Protein AF-A0A5E4GKN1-F1 (afdb_monomer)

Structure (mmCIF, N/CA/C/O backbone):
data_AF-A0A5E4GKN1-F1
#
_entry.id   AF-A0A5E4GKN1-F1
#
loop_
_atom_site.group_PDB
_atom_site.id
_atom_site.type_symbol
_atom_site.label_atom_id
_atom_site.label_alt_id
_atom_site.label_comp_id
_atom_site.label_asym_id
_atom_site.label_entity_id
_atom_site.label_seq_id
_atom_site.pdbx_PDB_ins_code
_atom_site.Cartn_x
_atom_site.Cartn_y
_atom_site.Cartn_z
_atom_site.occupancy
_atom_site.B_iso_or_equiv
_atom_site.auth_seq_id
_atom_site.auth_comp_id
_atom_site.auth_asym_id
_atom_site.auth_atom_id
_atom_site.pdbx_PDB_model_num
ATOM 1 N N . MET A 1 1 ? 13.018 54.312 -6.509 1.00 33.28 1 MET A N 1
ATOM 2 C CA . MET A 1 1 ? 12.396 53.749 -7.727 1.00 33.28 1 MET A CA 1
ATOM 3 C C . MET A 1 1 ? 13.524 53.026 -8.452 1.00 33.28 1 MET A C 1
ATOM 5 O O . MET A 1 1 ? 14.437 53.703 -8.885 1.00 33.28 1 MET A O 1
ATOM 9 N N . ALA A 1 2 ? 13.664 51.705 -8.435 1.00 30.20 2 ALA A N 1
ATOM 10 C CA . ALA A 1 2 ? 12.682 50.631 -8.347 1.00 30.20 2 ALA A CA 1
ATOM 11 C C . ALA A 1 2 ? 13.108 49.523 -7.358 1.00 30.20 2 ALA A C 1
ATOM 13 O O . ALA A 1 2 ? 14.276 49.419 -6.990 1.00 30.20 2 ALA A O 1
ATOM 14 N N . THR A 1 3 ? 12.109 48.769 -6.912 1.00 29.44 3 THR A N 1
ATOM 15 C CA . THR A 1 3 ? 12.141 47.601 -6.026 1.00 29.44 3 THR A CA 1
ATOM 16 C C . THR A 1 3 ? 12.606 46.341 -6.760 1.00 29.44 3 THR A C 1
ATOM 18 O O . THR A 1 3 ? 12.400 46.211 -7.964 1.00 29.44 3 THR A O 1
ATOM 21 N N . ALA A 1 4 ? 13.226 45.422 -6.017 1.00 28.42 4 ALA A N 1
ATOM 22 C CA . ALA A 1 4 ? 13.488 44.050 -6.434 1.00 28.42 4 ALA A CA 1
ATOM 23 C C . ALA A 1 4 ? 12.311 43.175 -5.981 1.00 28.42 4 ALA A C 1
ATOM 25 O O . ALA A 1 4 ? 12.020 43.152 -4.786 1.00 28.42 4 ALA A O 1
ATOM 26 N N . ASP A 1 5 ? 11.660 42.486 -6.918 1.00 29.83 5 ASP A N 1
ATOM 27 C CA . ASP A 1 5 ? 10.685 41.436 -6.621 1.00 29.83 5 ASP A CA 1
ATOM 28 C C . ASP A 1 5 ? 11.332 40.063 -6.817 1.00 29.83 5 ASP A C 1
ATOM 30 O O . ASP A 1 5 ? 11.994 39.777 -7.816 1.00 29.83 5 ASP A O 1
ATOM 34 N N . SER A 1 6 ? 11.166 39.241 -5.790 1.00 33.00 6 SER A N 1
ATOM 35 C CA . SER A 1 6 ? 11.542 37.841 -5.696 1.00 33.00 6 SER A CA 1
ATOM 36 C C . SER A 1 6 ? 10.332 36.976 -6.045 1.00 33.00 6 SER A C 1
ATOM 38 O O . SER A 1 6 ? 9.376 36.945 -5.272 1.00 33.00 6 SER A O 1
ATOM 40 N N . ASP A 1 7 ? 10.383 36.250 -7.161 1.00 29.06 7 ASP A N 1
ATOM 41 C CA . ASP A 1 7 ? 9.326 35.310 -7.539 1.00 29.06 7 ASP A CA 1
ATOM 42 C C . ASP A 1 7 ? 9.545 33.940 -6.879 1.00 29.06 7 ASP A C 1
ATOM 44 O O . ASP A 1 7 ? 10.389 33.133 -7.279 1.00 29.06 7 ASP A O 1
ATOM 48 N N . SER A 1 8 ? 8.744 33.675 -5.849 1.00 30.56 8 SER A N 1
ATOM 49 C CA . SER A 1 8 ? 8.488 32.353 -5.287 1.00 30.56 8 SER A CA 1
ATOM 50 C C . SER A 1 8 ? 7.498 31.603 -6.184 1.00 30.56 8 SER A C 1
ATOM 52 O O . SER A 1 8 ? 6.288 31.817 -6.136 1.00 30.56 8 SER A O 1
ATOM 54 N N . ASN A 1 9 ? 7.997 30.687 -7.016 1.00 28.50 9 ASN A N 1
ATOM 55 C CA . ASN A 1 9 ? 7.133 29.850 -7.846 1.00 28.50 9 ASN A CA 1
ATOM 56 C C . ASN A 1 9 ? 6.519 28.714 -7.003 1.00 28.50 9 ASN A C 1
ATOM 58 O O . ASN A 1 9 ? 7.092 27.632 -6.860 1.00 28.50 9 ASN A O 1
ATOM 62 N N . SER A 1 10 ? 5.361 28.994 -6.400 1.00 28.42 10 SER A N 1
ATOM 63 C CA . SER A 1 10 ? 4.505 28.021 -5.714 1.00 28.42 10 SER A CA 1
ATOM 64 C C . SER A 1 10 ? 3.923 27.038 -6.732 1.00 28.42 10 SER A C 1
ATOM 66 O O . SER A 1 10 ? 2.981 27.355 -7.458 1.00 28.42 10 SER A O 1
ATOM 68 N N . SER A 1 11 ? 4.476 25.827 -6.785 1.00 28.53 11 SER A N 1
ATOM 69 C CA . SER A 1 11 ? 3.877 24.717 -7.525 1.00 28.53 11 SER A CA 1
ATOM 70 C C . SER A 1 11 ? 2.619 24.237 -6.790 1.00 28.53 11 SER A C 1
ATOM 72 O O . SER A 1 11 ? 2.687 23.468 -5.834 1.00 28.53 11 SER A O 1
ATOM 74 N N . ASN A 1 12 ? 1.450 24.710 -7.232 1.00 30.30 12 ASN A N 1
ATOM 75 C CA . ASN A 1 12 ? 0.155 24.180 -6.803 1.00 30.30 12 ASN A CA 1
ATOM 76 C C . ASN A 1 12 ? 0.024 22.723 -7.265 1.00 30.30 12 ASN A C 1
ATOM 78 O O . ASN A 1 12 ? -0.424 22.434 -8.375 1.00 30.30 12 ASN A O 1
ATOM 82 N N . THR A 1 13 ? 0.429 21.797 -6.403 1.00 33.91 13 THR A N 1
ATOM 83 C CA . THR A 1 13 ? 0.047 20.392 -6.491 1.00 33.91 13 THR A CA 1
ATOM 84 C C . THR A 1 13 ? -1.372 20.283 -5.943 1.00 33.91 13 THR A C 1
ATOM 86 O O . THR A 1 13 ? -1.621 20.558 -4.773 1.00 33.91 13 THR A O 1
ATOM 89 N N . ASN A 1 14 ? -2.334 19.931 -6.797 1.00 38.84 14 ASN A N 1
ATOM 90 C CA . ASN A 1 14 ? -3.681 19.585 -6.349 1.00 38.84 14 ASN A CA 1
ATOM 91 C C . ASN A 1 14 ? -3.589 18.271 -5.563 1.00 38.84 14 ASN A C 1
ATOM 93 O O . ASN A 1 14 ? -3.702 17.189 -6.135 1.00 38.84 14 ASN A O 1
ATOM 97 N N . THR A 1 15 ? -3.321 18.359 -4.263 1.00 48.69 15 THR A N 1
ATOM 98 C CA . THR A 1 15 ? -3.251 17.212 -3.364 1.00 48.69 15 THR A CA 1
ATOM 99 C C . THR A 1 15 ? -4.661 16.687 -3.124 1.00 48.69 15 THR A C 1
ATOM 101 O O . THR A 1 15 ? -5.405 17.150 -2.261 1.00 48.69 15 THR A O 1
ATOM 104 N N . THR A 1 16 ? -5.068 15.702 -3.923 1.00 68.19 16 THR A N 1
ATOM 105 C CA . THR A 1 16 ? -6.237 14.886 -3.594 1.00 68.19 16 THR A CA 1
ATOM 106 C C . THR A 1 16 ? -5.934 14.179 -2.278 1.00 68.19 16 THR A C 1
ATOM 108 O O . THR A 1 16 ? -4.929 13.482 -2.192 1.00 68.19 16 THR A O 1
ATOM 111 N N . SER A 1 17 ? -6.752 14.385 -1.252 1.00 78.00 17 SER A N 1
ATOM 112 C CA . SER A 1 17 ? -6.677 13.666 0.023 1.00 78.00 17 SER A CA 1
ATOM 113 C C . SER A 1 17 ? -8.024 13.006 0.280 1.00 78.00 17 SER A C 1
ATOM 115 O O . SER A 1 17 ? -9.069 13.552 -0.081 1.00 78.00 17 SER A O 1
ATOM 117 N N . VAL A 1 18 ? -7.999 11.812 0.862 1.00 88.38 18 VAL A N 1
ATOM 118 C CA . VAL A 1 18 ? -9.206 11.080 1.270 1.00 88.38 18 VAL A CA 1
ATOM 119 C C . VAL A 1 18 ? -9.245 11.003 2.789 1.00 88.38 18 VAL A C 1
ATOM 121 O O . VAL A 1 18 ? -8.201 11.047 3.427 1.00 88.38 18 VAL A O 1
ATOM 124 N N . SER A 1 19 ? -10.424 10.917 3.395 1.00 92.31 19 SER A N 1
ATOM 125 C CA . SER A 1 19 ? -10.552 10.840 4.853 1.00 92.31 19 SER A CA 1
ATOM 126 C C . SER A 1 19 ? -11.126 9.501 5.302 1.00 92.31 19 SER A C 1
ATOM 128 O O . SER A 1 19 ? -11.878 8.845 4.580 1.00 92.31 19 SER A O 1
ATOM 130 N N . MET A 1 20 ? -10.755 9.090 6.511 1.00 94.94 20 MET A N 1
ATOM 131 C CA . MET A 1 20 ? -11.331 7.936 7.202 1.00 94.94 20 MET A CA 1
ATOM 132 C C . MET A 1 20 ? -11.542 8.254 8.679 1.00 94.94 20 MET A C 1
ATOM 134 O O . MET A 1 20 ? -10.932 9.178 9.226 1.00 94.94 20 MET A O 1
ATOM 138 N N . LYS A 1 21 ? -12.411 7.487 9.333 1.00 96.94 21 LYS A N 1
ATOM 139 C CA . LYS A 1 21 ? -12.736 7.669 10.750 1.00 96.94 21 LYS A CA 1
ATOM 140 C C . LYS A 1 21 ? -12.127 6.548 11.565 1.00 96.94 21 LYS A C 1
ATOM 142 O O . LYS A 1 21 ? -12.457 5.390 11.351 1.00 96.94 21 LYS A O 1
ATOM 147 N N . LEU A 1 22 ? -11.259 6.877 12.505 1.00 97.00 22 LEU A N 1
ATOM 148 C CA . LEU A 1 22 ? -10.678 5.922 13.437 1.00 97.00 22 LEU A CA 1
ATOM 149 C C . LEU A 1 22 ? -11.597 5.763 14.643 1.00 97.00 22 LEU A C 1
ATOM 151 O O . LEU A 1 22 ? -12.058 6.761 15.192 1.00 97.00 22 LEU A O 1
ATOM 155 N N . LEU A 1 23 ? -11.792 4.527 15.090 1.00 95.94 23 LEU A N 1
ATOM 156 C CA . LEU A 1 23 ? -12.321 4.233 16.413 1.00 95.94 23 LEU A CA 1
ATOM 157 C C . LEU A 1 23 ? -11.148 3.929 17.347 1.00 95.94 23 LEU A C 1
ATOM 159 O O . LEU A 1 23 ? -10.454 2.919 17.189 1.00 95.94 23 LEU A O 1
ATOM 163 N N . VAL A 1 24 ? -10.912 4.826 18.296 1.00 95.25 24 VAL A N 1
ATOM 164 C CA . VAL A 1 24 ? -9.764 4.809 19.202 1.00 95.25 24 VAL A CA 1
ATOM 165 C C . VAL A 1 24 ? -10.219 4.387 20.591 1.00 95.25 24 VAL A C 1
ATOM 167 O O . VAL A 1 24 ? -11.207 4.894 21.104 1.00 95.25 24 VAL A O 1
ATOM 170 N N . ASP A 1 25 ? -9.485 3.469 21.209 1.00 93.12 25 ASP A N 1
ATOM 171 C CA . ASP A 1 25 ? -9.558 3.225 22.644 1.00 93.12 25 ASP A CA 1
ATOM 172 C C . ASP A 1 25 ? -8.599 4.189 23.348 1.00 93.12 25 ASP A C 1
ATOM 174 O O . ASP A 1 25 ? -7.378 3.982 23.345 1.00 93.12 25 ASP A O 1
ATOM 178 N N . SER A 1 26 ? -9.150 5.251 23.937 1.00 89.00 26 SER A N 1
ATOM 179 C CA . SER A 1 26 ? -8.369 6.303 24.595 1.00 89.00 26 SER A CA 1
ATOM 180 C C . SER A 1 26 ? -7.676 5.822 25.863 1.00 89.00 26 SER A C 1
ATOM 182 O O . SER A 1 26 ? -6.642 6.367 26.239 1.00 89.00 26 SER A O 1
ATOM 184 N N . THR A 1 27 ? -8.189 4.769 26.506 1.00 87.75 27 THR A N 1
ATOM 185 C CA . THR A 1 27 ? -7.556 4.209 27.710 1.00 87.75 27 THR A CA 1
ATOM 186 C C . THR A 1 27 ? -6.277 3.459 27.375 1.00 87.75 27 THR A C 1
ATOM 188 O O . THR A 1 27 ? -5.327 3.471 28.155 1.00 87.75 27 THR A O 1
ATOM 191 N N . ARG A 1 28 ? -6.239 2.821 26.200 1.00 88.75 28 ARG A N 1
ATOM 192 C CA . ARG A 1 28 ? -5.088 2.045 25.720 1.00 88.75 28 ARG A CA 1
ATOM 193 C C . ARG A 1 28 ? -4.226 2.795 24.709 1.00 88.75 28 ARG A C 1
ATOM 195 O O . ARG A 1 28 ? -3.201 2.257 24.302 1.00 88.75 28 ARG A O 1
ATOM 202 N N . GLY A 1 29 ? -4.651 3.980 24.268 1.00 89.88 29 GLY A N 1
ATOM 203 C CA . GLY A 1 29 ? -3.982 4.742 23.214 1.00 89.88 29 GLY A CA 1
ATOM 204 C C . GLY A 1 29 ? -3.874 3.960 21.903 1.00 89.88 29 GLY A C 1
ATOM 205 O O . GLY A 1 29 ? -2.834 4.001 21.249 1.00 89.88 29 GLY A O 1
ATOM 206 N N . LYS A 1 30 ? -4.913 3.193 21.545 1.00 91.75 30 LYS A N 1
ATOM 207 C CA . LYS A 1 30 ? -4.869 2.233 20.433 1.00 91.75 30 LYS A CA 1
ATOM 208 C C . LYS A 1 30 ? -6.022 2.429 19.455 1.00 91.75 30 LYS A C 1
ATOM 210 O O . LYS A 1 30 ? -7.170 2.562 19.867 1.00 91.75 30 LYS A O 1
ATOM 215 N N . VAL A 1 31 ? -5.737 2.351 18.156 1.00 95.31 31 VAL A N 1
ATOM 216 C CA . VAL A 1 31 ? -6.773 2.251 17.120 1.00 95.31 31 VAL A CA 1
ATOM 217 C C . VAL A 1 31 ? -7.335 0.829 17.110 1.00 95.31 31 VAL A C 1
ATOM 219 O O . VAL A 1 31 ? -6.592 -0.144 16.983 1.00 95.31 31 VAL A O 1
ATOM 222 N N . LEU A 1 32 ? -8.653 0.692 17.251 1.00 94.06 32 LEU A N 1
ATOM 223 C CA . LEU A 1 32 ? -9.323 -0.605 17.151 1.00 94.06 32 LEU A CA 1
ATOM 224 C C . LEU A 1 32 ? -9.561 -0.972 15.688 1.00 94.06 32 LEU A C 1
ATOM 226 O O . LEU A 1 32 ? -9.192 -2.062 15.260 1.00 94.06 32 LEU A O 1
ATOM 230 N N . PHE A 1 33 ? -10.164 -0.057 14.935 1.00 95.44 33 PHE A N 1
ATOM 231 C CA . PHE A 1 33 ? -10.340 -0.127 13.487 1.00 95.44 33 PHE A CA 1
ATOM 232 C C . PHE A 1 33 ? -10.691 1.264 12.946 1.00 95.44 33 PHE A C 1
ATOM 234 O O . PHE A 1 33 ? -10.989 2.181 13.712 1.00 95.44 33 PHE A O 1
ATOM 241 N N . ALA A 1 34 ? -10.688 1.410 11.628 1.00 96.69 34 ALA A N 1
ATOM 242 C CA . ALA A 1 34 ? -11.153 2.578 10.909 1.00 96.69 34 ALA A CA 1
ATOM 243 C C . ALA A 1 34 ? -12.367 2.242 10.038 1.00 96.69 34 ALA A C 1
ATOM 245 O O . ALA A 1 34 ? -12.425 1.180 9.419 1.00 96.69 34 ALA A O 1
ATOM 246 N N . GLU A 1 35 ? -13.320 3.160 9.974 1.00 96.19 35 GLU A N 1
ATOM 247 C CA . GLU A 1 35 ? -14.369 3.209 8.964 1.00 96.19 35 GLU A CA 1
ATOM 248 C C . GLU A 1 35 ? -13.837 3.958 7.735 1.00 96.19 35 GLU A C 1
ATOM 250 O O . GLU A 1 35 ? -13.426 5.120 7.826 1.00 96.19 35 GLU A O 1
ATOM 255 N N . ALA A 1 36 ? -13.834 3.280 6.588 1.00 95.12 36 ALA A N 1
ATOM 256 C CA . ALA A 1 36 ? -13.183 3.724 5.364 1.00 95.12 36 ALA A CA 1
ATOM 257 C C . ALA A 1 36 ? -14.103 3.595 4.141 1.00 95.12 36 ALA A C 1
ATOM 259 O O . ALA A 1 36 ? -14.863 2.632 3.995 1.00 95.12 36 ALA A O 1
ATOM 260 N N . SER A 1 37 ? -14.003 4.566 3.232 1.00 93.06 37 SER A N 1
ATOM 261 C CA . SER A 1 37 ? -14.672 4.531 1.932 1.00 93.06 37 SER A CA 1
ATOM 262 C C . SER A 1 37 ? -13.923 3.635 0.939 1.00 93.06 37 SER A C 1
ATOM 264 O O . SER A 1 37 ? -12.785 3.219 1.174 1.00 93.06 37 SER A O 1
ATOM 266 N N . LYS A 1 38 ? -14.546 3.382 -0.217 1.00 90.56 38 LYS A N 1
ATOM 267 C CA . LYS A 1 38 ? -13.895 2.716 -1.352 1.00 90.56 38 LYS A CA 1
ATOM 268 C C . LYS A 1 38 ? -12.561 3.365 -1.725 1.00 90.56 38 LYS A C 1
ATOM 270 O O . LYS A 1 38 ? -11.612 2.635 -1.966 1.00 90.56 38 LYS A O 1
ATOM 275 N N . ASP A 1 39 ? -12.466 4.693 -1.753 1.00 88.69 39 ASP A N 1
ATOM 276 C CA . ASP A 1 39 ? -11.249 5.371 -2.220 1.00 88.69 39 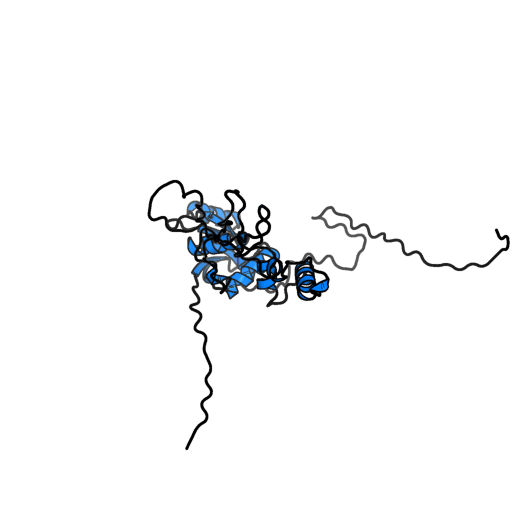ASP A CA 1
ATOM 277 C C . ASP A 1 39 ? -10.059 5.131 -1.282 1.00 88.69 39 ASP A C 1
ATOM 279 O O . ASP A 1 39 ? -8.934 4.933 -1.735 1.00 88.69 39 ASP A O 1
ATOM 283 N N . VAL A 1 40 ? -10.311 5.063 0.029 1.00 91.69 40 VAL A N 1
ATOM 284 C CA . VAL A 1 40 ? -9.292 4.699 1.025 1.00 91.69 40 VAL A CA 1
ATOM 285 C C . VAL A 1 40 ? -8.852 3.245 0.842 1.00 91.69 40 VAL A C 1
ATOM 287 O O . VAL A 1 40 ? -7.663 2.944 0.893 1.00 91.69 40 VAL A O 1
ATOM 290 N N . VAL A 1 41 ? -9.785 2.322 0.604 1.00 92.50 41 VAL A N 1
ATOM 291 C CA . VAL A 1 41 ? -9.441 0.905 0.405 1.00 92.50 41 VAL A CA 1
ATOM 292 C C . VAL A 1 41 ? -8.708 0.681 -0.912 1.00 92.50 41 VAL A C 1
ATOM 294 O O . VAL A 1 41 ? -7.708 -0.033 -0.946 1.00 92.50 41 VAL A O 1
ATOM 297 N N . ASP A 1 42 ? -9.158 1.322 -1.986 1.00 88.56 42 ASP A N 1
ATOM 298 C CA . ASP A 1 42 ? -8.493 1.271 -3.280 1.00 88.56 42 ASP A CA 1
ATOM 299 C C . ASP A 1 42 ? -7.078 1.863 -3.191 1.00 88.56 42 ASP A C 1
A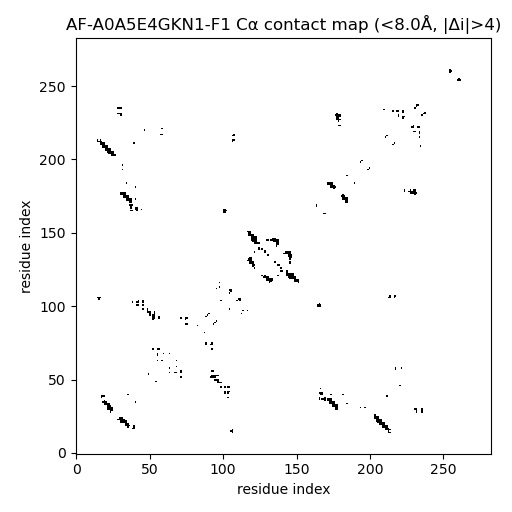TOM 301 O O . ASP A 1 42 ? -6.150 1.319 -3.793 1.00 88.56 42 ASP A O 1
ATOM 305 N N . PHE A 1 43 ? -6.879 2.921 -2.395 1.00 87.94 43 PHE A N 1
ATOM 306 C CA . PHE A 1 43 ? -5.550 3.426 -2.052 1.00 87.94 43 PHE A CA 1
ATOM 307 C C . PHE A 1 43 ? -4.692 2.348 -1.378 1.00 87.94 43 PHE A C 1
ATOM 309 O O . PHE A 1 43 ? -3.581 2.076 -1.830 1.00 87.94 43 PHE A O 1
ATOM 316 N N . LEU A 1 44 ? -5.202 1.697 -0.327 1.00 90.88 44 LEU A N 1
ATOM 317 C CA . LEU A 1 44 ? -4.448 0.672 0.403 1.00 90.88 44 LEU A CA 1
ATOM 318 C C . LEU A 1 44 ? -4.092 -0.515 -0.501 1.00 90.88 44 LEU A C 1
ATOM 320 O O . LEU A 1 44 ? -2.967 -1.005 -0.468 1.00 90.88 44 LEU A O 1
ATOM 324 N N . PHE A 1 45 ? -5.014 -0.951 -1.357 1.00 88.69 45 PHE A N 1
ATOM 325 C CA . PHE A 1 45 ? -4.770 -2.049 -2.296 1.00 88.69 45 PHE A CA 1
ATOM 326 C C . PHE A 1 45 ? -3.810 -1.660 -3.424 1.00 88.69 45 PHE A C 1
ATOM 328 O O . PHE A 1 45 ? -3.067 -2.509 -3.921 1.00 88.69 45 PHE A O 1
ATOM 335 N N . THR A 1 46 ? -3.741 -0.375 -3.773 1.00 84.00 46 THR A N 1
ATOM 336 C CA . THR A 1 46 ? -2.738 0.144 -4.711 1.00 84.00 46 THR A CA 1
ATOM 337 C C . THR A 1 46 ? -1.311 -0.079 -4.196 1.00 84.00 46 THR A C 1
ATOM 339 O O . THR A 1 46 ? -0.420 -0.340 -5.005 1.00 84.00 46 THR A O 1
ATOM 342 N N . LEU A 1 47 ? -1.084 -0.081 -2.873 1.00 85.31 47 LEU A N 1
ATOM 343 C CA . LEU A 1 47 ? 0.237 -0.358 -2.283 1.00 85.31 47 LEU A CA 1
ATOM 344 C C . LEU A 1 47 ? 0.786 -1.730 -2.701 1.00 85.31 47 LEU A C 1
ATOM 346 O O . LEU A 1 47 ? 1.981 -1.863 -2.948 1.00 85.31 47 LEU A O 1
ATOM 350 N N . LEU A 1 48 ? -0.089 -2.730 -2.861 1.00 84.62 48 LEU A N 1
ATOM 351 C CA . LEU A 1 48 ? 0.284 -4.081 -3.303 1.00 84.62 48 LEU A CA 1
ATOM 352 C C . LEU A 1 48 ? 0.722 -4.130 -4.773 1.00 84.62 48 LEU A C 1
ATOM 354 O O . LEU A 1 48 ? 1.357 -5.091 -5.200 1.00 84.62 48 LEU A O 1
ATOM 358 N N . SER A 1 49 ? 0.361 -3.112 -5.558 1.00 81.88 49 SER A N 1
ATOM 359 C CA . SER A 1 49 ? 0.698 -3.016 -6.982 1.00 81.88 49 SER A CA 1
ATOM 360 C C . SER A 1 49 ? 2.024 -2.288 -7.230 1.00 81.88 49 SER A C 1
ATOM 362 O O . SER A 1 49 ? 2.479 -2.226 -8.374 1.00 81.88 49 SER A O 1
ATOM 364 N N . LEU A 1 50 ? 2.645 -1.720 -6.189 1.00 80.69 50 LEU A N 1
ATOM 365 C CA . LEU A 1 50 ? 3.910 -1.005 -6.311 1.00 80.69 50 LEU A CA 1
ATOM 366 C C . LEU A 1 50 ? 5.075 -1.996 -6.449 1.00 80.69 50 LEU A C 1
ATOM 368 O O . LEU A 1 50 ? 5.265 -2.851 -5.581 1.00 80.69 50 LEU A O 1
ATOM 372 N N . PRO A 1 51 ? 5.908 -1.876 -7.497 1.00 83.75 51 PRO A N 1
ATOM 373 C CA . PRO A 1 51 ? 7.157 -2.614 -7.560 1.00 83.75 51 PRO A CA 1
ATOM 374 C C . PRO A 1 51 ? 8.038 -2.287 -6.351 1.00 83.75 51 PRO A C 1
ATOM 376 O O . PRO A 1 51 ? 8.119 -1.136 -5.921 1.00 83.75 51 PRO A O 1
ATOM 379 N N . VAL A 1 52 ? 8.773 -3.280 -5.851 1.00 85.69 52 VAL A N 1
ATOM 380 C CA . VAL A 1 52 ? 9.661 -3.108 -4.689 1.00 85.69 52 VAL A CA 1
ATOM 381 C C . VAL A 1 52 ? 10.679 -1.981 -4.911 1.00 85.69 52 VAL A C 1
ATOM 383 O O . VAL A 1 52 ? 10.925 -1.206 -3.994 1.00 85.69 52 VAL A O 1
ATOM 386 N N . GLY A 1 53 ? 11.207 -1.818 -6.131 1.00 82.25 53 GLY A N 1
ATOM 387 C CA . GLY A 1 53 ? 12.090 -0.693 -6.473 1.00 82.25 53 GLY A CA 1
ATOM 388 C C . GLY A 1 53 ? 11.421 0.674 -6.285 1.00 82.25 53 GLY A C 1
ATOM 389 O O . GLY A 1 53 ? 12.028 1.583 -5.727 1.00 82.25 53 GLY A O 1
ATOM 390 N N . THR A 1 54 ? 10.137 0.799 -6.646 1.00 84.00 54 THR A N 1
ATOM 391 C CA . THR A 1 54 ? 9.338 2.007 -6.391 1.00 84.00 54 THR A CA 1
ATOM 392 C C . THR A 1 54 ? 9.146 2.235 -4.898 1.00 84.00 54 THR A C 1
ATOM 394 O O . THR A 1 54 ? 9.322 3.360 -4.445 1.00 84.00 54 THR A O 1
ATOM 397 N N . VAL A 1 55 ? 8.814 1.188 -4.135 1.00 86.38 55 VAL A N 1
ATOM 398 C CA . VAL A 1 55 ? 8.644 1.276 -2.676 1.00 86.38 55 VAL A CA 1
ATOM 399 C C . VAL A 1 55 ? 9.933 1.758 -2.020 1.00 86.38 55 VAL A C 1
ATOM 401 O O . VAL A 1 55 ? 9.895 2.722 -1.262 1.00 86.38 55 VAL A O 1
ATOM 404 N N . ILE A 1 56 ? 11.075 1.151 -2.357 1.00 86.88 56 ILE A N 1
ATOM 405 C CA . ILE A 1 56 ? 12.372 1.572 -1.821 1.00 86.88 56 ILE A CA 1
ATOM 406 C C . ILE A 1 56 ? 12.633 3.032 -2.187 1.00 86.88 56 ILE A C 1
ATOM 408 O O . ILE A 1 56 ? 12.836 3.836 -1.291 1.00 86.88 56 ILE A O 1
ATOM 412 N N . ARG A 1 57 ? 12.518 3.417 -3.465 1.00 85.12 57 ARG A N 1
ATOM 413 C CA . ARG A 1 57 ? 12.711 4.807 -3.915 1.00 85.12 57 ARG A CA 1
ATOM 414 C C . ARG A 1 57 ? 11.825 5.811 -3.166 1.00 85.12 57 ARG A C 1
ATOM 416 O O . ARG A 1 57 ? 12.297 6.882 -2.792 1.00 85.12 57 ARG A O 1
ATOM 423 N N . LEU A 1 58 ? 10.547 5.483 -2.965 1.00 83.56 58 LEU A N 1
ATOM 424 C CA . LEU A 1 58 ? 9.592 6.339 -2.256 1.00 83.56 58 LEU A CA 1
ATOM 425 C C . LEU A 1 58 ? 9.964 6.505 -0.778 1.00 83.56 58 LEU A C 1
ATOM 427 O O . LEU A 1 58 ? 9.855 7.606 -0.247 1.00 83.56 58 LEU A O 1
ATOM 431 N N . LEU A 1 59 ? 10.439 5.436 -0.137 1.00 85.06 59 LEU A N 1
ATOM 432 C CA . LEU A 1 59 ? 10.826 5.434 1.274 1.00 85.06 59 LEU A CA 1
ATOM 433 C C . LEU A 1 59 ? 12.261 5.935 1.517 1.00 85.06 59 LEU A C 1
ATOM 435 O O . LEU A 1 59 ? 12.576 6.375 2.623 1.00 85.06 59 LEU A O 1
ATOM 439 N N . SER A 1 60 ? 13.134 5.901 0.505 1.00 74.06 60 SER A N 1
ATOM 440 C CA . SER A 1 60 ? 14.540 6.316 0.602 1.00 74.06 60 SER A CA 1
ATOM 441 C C . SER A 1 60 ? 14.710 7.808 0.888 1.00 74.06 60 SER A C 1
ATOM 443 O O . SER A 1 60 ? 15.710 8.185 1.494 1.00 74.06 60 SER A O 1
ATOM 445 N N . LYS A 1 61 ? 13.732 8.655 0.531 1.00 64.25 61 LYS A N 1
ATOM 446 C CA . LYS A 1 61 ? 13.762 10.098 0.841 1.00 64.25 61 LYS A CA 1
ATOM 447 C C . LYS A 1 61 ? 13.812 10.395 2.346 1.00 64.25 61 LYS A C 1
ATOM 449 O O . LYS A 1 61 ? 14.385 11.408 2.729 1.00 64.25 61 LYS A O 1
ATOM 454 N N . ASP A 1 62 ? 13.307 9.479 3.173 1.00 56.81 62 ASP A N 1
ATOM 455 C CA . ASP A 1 62 ? 13.271 9.597 4.637 1.00 56.81 62 ASP A CA 1
ATOM 456 C C . ASP A 1 62 ? 14.216 8.600 5.338 1.00 56.81 62 ASP A C 1
ATOM 458 O O . ASP A 1 62 ? 13.996 8.220 6.493 1.00 56.81 62 ASP A O 1
ATOM 462 N N . GLY A 1 63 ? 15.260 8.136 4.638 1.00 54.62 63 GLY A N 1
ATOM 463 C CA . GLY A 1 63 ? 16.275 7.242 5.198 1.00 54.62 63 GLY A CA 1
ATOM 464 C C . GLY A 1 63 ? 15.744 5.833 5.455 1.00 54.62 63 GLY A C 1
ATOM 465 O O . GLY A 1 63 ? 15.637 5.397 6.603 1.00 54.62 63 GLY A O 1
ATOM 466 N N . MET A 1 64 ? 15.397 5.100 4.393 1.00 61.75 64 MET A N 1
ATOM 467 C CA . MET A 1 64 ? 15.035 3.687 4.515 1.00 61.75 64 MET A CA 1
ATOM 468 C C . MET A 1 64 ? 16.208 2.893 5.116 1.00 61.75 64 MET A C 1
ATOM 470 O O . MET A 1 64 ? 17.274 2.769 4.518 1.00 61.75 64 MET A O 1
ATOM 474 N N . VAL A 1 65 ? 16.009 2.346 6.317 1.00 58.31 65 VAL A N 1
ATOM 475 C CA . VAL A 1 65 ? 17.029 1.591 7.054 1.00 58.31 65 VAL A CA 1
ATOM 476 C C . VAL A 1 65 ? 16.896 0.112 6.707 1.00 58.31 65 VAL A C 1
ATOM 478 O O . VAL A 1 65 ? 15.881 -0.511 7.002 1.00 58.31 65 VAL A O 1
ATOM 481 N N . GLY A 1 66 ? 17.917 -0.474 6.085 1.00 76.56 66 GLY A N 1
ATOM 482 C CA . GLY A 1 66 ? 17.952 -1.915 5.839 1.00 76.56 66 GLY A CA 1
ATOM 483 C C . GLY A 1 66 ? 18.874 -2.325 4.698 1.00 76.56 66 GLY A C 1
ATOM 484 O O . GLY A 1 66 ? 19.539 -1.502 4.071 1.00 76.56 66 GLY A O 1
ATOM 485 N N . SER A 1 67 ? 18.912 -3.626 4.414 1.00 86.00 67 SER A N 1
ATOM 486 C CA . SER A 1 67 ? 19.691 -4.179 3.299 1.00 86.00 67 SER A CA 1
ATOM 487 C C . SER A 1 67 ? 19.123 -3.795 1.929 1.00 86.00 67 SER A C 1
ATOM 489 O O . SER A 1 67 ? 19.896 -3.631 0.991 1.00 86.00 67 SER A O 1
ATOM 491 N N . LEU A 1 68 ? 17.804 -3.595 1.814 1.00 87.38 68 LEU A N 1
ATOM 492 C CA . LEU A 1 68 ? 17.154 -3.166 0.568 1.00 87.38 68 LEU A CA 1
ATOM 493 C C . LEU A 1 68 ? 17.560 -1.745 0.148 1.00 87.38 68 LEU A C 1
ATOM 495 O O . LEU A 1 68 ? 17.796 -1.520 -1.035 1.00 87.38 68 LEU A O 1
ATOM 499 N N . GLY A 1 69 ? 17.697 -0.816 1.102 1.00 87.38 69 GLY A N 1
ATOM 500 C CA . GLY A 1 69 ? 18.208 0.533 0.830 1.00 87.38 69 GLY A CA 1
ATOM 501 C C . GLY A 1 69 ? 19.643 0.491 0.300 1.00 87.38 69 GLY A C 1
ATOM 502 O O . GLY A 1 69 ? 19.923 1.033 -0.762 1.00 87.38 69 GLY A O 1
ATOM 503 N N . LYS A 1 70 ? 20.519 -0.288 0.952 1.00 88.25 70 LYS A N 1
ATOM 504 C CA . LYS A 1 70 ? 21.900 -0.509 0.483 1.00 88.25 70 LYS A CA 1
ATOM 505 C C . LYS A 1 70 ? 21.965 -1.158 -0.902 1.00 88.25 70 LYS A C 1
ATOM 507 O O . LYS A 1 70 ? 22.841 -0.831 -1.695 1.00 88.25 70 LYS A O 1
ATOM 512 N N . LEU A 1 71 ? 21.058 -2.091 -1.201 1.00 89.44 71 LEU A N 1
ATOM 513 C CA . LEU A 1 71 ? 20.976 -2.715 -2.522 1.00 89.44 71 LEU A CA 1
ATOM 514 C C . LEU A 1 71 ? 20.557 -1.697 -3.592 1.00 89.44 71 LEU A C 1
ATOM 516 O O . LEU A 1 71 ? 21.133 -1.688 -4.676 1.00 89.44 71 LEU A O 1
ATOM 520 N N . TYR A 1 72 ? 19.595 -0.828 -3.278 1.00 88.81 72 TYR A N 1
ATOM 521 C CA . TYR A 1 72 ? 19.178 0.260 -4.161 1.00 88.81 72 TYR A CA 1
ATOM 522 C C . TYR A 1 72 ? 20.330 1.243 -4.419 1.00 88.81 72 TYR A C 1
ATOM 524 O O . TYR A 1 72 ? 20.666 1.493 -5.575 1.00 88.81 72 TYR A O 1
ATOM 532 N N . GLU A 1 73 ? 21.008 1.705 -3.363 1.00 88.75 73 GLU A N 1
ATOM 533 C CA . GLU A 1 73 ? 22.208 2.553 -3.453 1.00 88.75 73 GLU A CA 1
ATOM 534 C C . GLU A 1 73 ? 23.323 1.886 -4.271 1.00 88.75 73 GLU A C 1
ATOM 536 O O . GLU A 1 73 ? 24.038 2.551 -5.019 1.00 88.75 73 GLU A O 1
ATOM 541 N N . SER A 1 74 ? 23.480 0.563 -4.164 1.00 91.25 74 SER A N 1
ATOM 542 C CA . SER A 1 74 ? 24.469 -0.168 -4.955 1.00 91.25 74 SER A CA 1
ATOM 543 C C . SER A 1 74 ? 24.182 -0.082 -6.450 1.00 91.25 74 SER A C 1
ATOM 545 O O . SER A 1 74 ? 25.129 0.020 -7.220 1.00 91.25 74 SER A O 1
ATOM 547 N N . VAL A 1 75 ? 22.916 -0.144 -6.874 1.00 90.50 75 VAL A N 1
ATOM 548 C CA . VAL A 1 75 ? 22.539 -0.025 -8.294 1.00 90.50 75 VAL A CA 1
ATOM 549 C C . VAL A 1 75 ? 22.680 1.420 -8.773 1.00 90.50 75 VAL A C 1
ATOM 551 O O . VAL A 1 75 ? 23.135 1.650 -9.892 1.00 90.50 75 VAL A O 1
ATOM 554 N N . GLU A 1 76 ? 22.331 2.388 -7.928 1.00 88.69 76 GLU A N 1
ATOM 555 C CA . GLU A 1 76 ? 22.474 3.818 -8.218 1.00 88.69 76 GLU A CA 1
ATOM 556 C C . GLU A 1 76 ? 23.941 4.208 -8.465 1.00 88.69 76 GLU A C 1
ATOM 558 O O . GLU A 1 76 ? 24.257 4.845 -9.474 1.00 88.69 76 GLU A O 1
ATOM 563 N N . ASN A 1 77 ? 24.845 3.738 -7.601 1.00 91.50 77 ASN A N 1
ATOM 564 C CA . ASN A 1 77 ? 26.272 4.065 -7.640 1.00 91.50 77 ASN A CA 1
ATOM 565 C C . ASN A 1 77 ? 27.114 3.172 -8.572 1.00 91.50 77 ASN A C 1
ATOM 567 O O . ASN A 1 77 ? 28.285 3.476 -8.800 1.00 91.50 77 ASN A O 1
ATOM 571 N N . LEU A 1 78 ? 26.572 2.065 -9.093 1.00 93.25 78 LEU A N 1
ATOM 572 C CA . LEU A 1 78 ? 27.311 1.151 -9.974 1.00 93.25 78 LEU A CA 1
ATOM 573 C C . LEU A 1 78 ? 27.665 1.850 -11.289 1.00 93.25 78 LEU A C 1
ATOM 575 O O . LEU A 1 78 ? 26.774 2.377 -11.929 1.00 93.25 78 LEU A O 1
ATOM 579 N N . ASP A 1 79 ? 28.912 1.844 -11.749 1.00 91.00 79 ASP A N 1
ATOM 580 C CA . ASP A 1 79 ? 29.250 2.473 -13.036 1.00 91.00 79 ASP A CA 1
ATOM 581 C C . ASP A 1 79 ? 28.566 1.770 -14.233 1.00 91.00 79 ASP A C 1
ATOM 583 O O . ASP A 1 79 ? 28.426 0.543 -14.254 1.00 91.00 79 ASP A O 1
ATOM 587 N N . ASP A 1 80 ? 28.139 2.540 -15.239 1.00 89.38 80 ASP A N 1
ATOM 588 C CA . ASP A 1 80 ? 27.392 2.026 -16.396 1.00 89.38 80 ASP A CA 1
ATOM 589 C C . ASP A 1 80 ? 28.207 1.014 -17.226 1.00 89.38 80 ASP A C 1
ATOM 591 O O . ASP A 1 80 ? 27.628 0.169 -17.908 1.00 89.38 80 ASP A O 1
ATOM 595 N N . THR A 1 81 ? 29.542 1.035 -17.135 1.00 92.19 81 THR A N 1
ATOM 596 C CA . THR A 1 81 ? 30.429 0.054 -17.789 1.00 92.19 81 THR A CA 1
ATOM 597 C C . THR A 1 81 ? 30.235 -1.380 -17.294 1.00 92.19 81 THR A C 1
ATOM 599 O O . THR A 1 81 ? 30.567 -2.321 -18.015 1.00 92.19 81 THR A O 1
ATOM 602 N N . TYR A 1 82 ? 29.675 -1.567 -16.094 1.00 89.69 82 TYR A N 1
ATOM 603 C CA . TYR A 1 82 ? 29.353 -2.888 -15.548 1.00 89.69 82 TYR A CA 1
ATOM 604 C C . TYR A 1 82 ? 27.966 -3.394 -15.974 1.00 89.69 82 TYR A C 1
ATOM 606 O O . TYR A 1 82 ? 27.611 -4.536 -15.671 1.00 89.69 82 TYR A O 1
ATOM 614 N N . LEU A 1 83 ? 27.168 -2.572 -16.663 1.00 88.62 83 LEU A N 1
ATOM 615 C CA . LEU A 1 83 ? 25.843 -2.950 -17.148 1.00 88.62 83 LEU A CA 1
ATOM 616 C C . LEU A 1 83 ? 25.925 -3.611 -18.527 1.00 88.62 83 LEU A C 1
ATOM 618 O O . LEU A 1 83 ? 26.780 -3.296 -19.354 1.00 88.62 83 LEU A O 1
ATOM 622 N N . GLN A 1 84 ? 25.000 -4.536 -18.795 1.00 86.19 84 GLN A N 1
ATOM 623 C CA . GLN A 1 84 ? 24.883 -5.119 -20.131 1.00 86.19 84 GLN A CA 1
ATOM 624 C C . GLN A 1 84 ? 24.493 -4.039 -21.154 1.00 86.19 84 GLN A C 1
ATOM 626 O O . GLN A 1 84 ? 23.709 -3.140 -20.824 1.00 86.19 84 GLN A O 1
ATOM 631 N N . PRO A 1 85 ? 24.962 -4.148 -22.411 1.00 77.50 85 PRO A N 1
ATOM 632 C CA . PRO A 1 85 ? 24.563 -3.232 -23.470 1.00 77.50 85 PRO A CA 1
ATOM 633 C C . PRO A 1 85 ? 23.033 -3.146 -23.569 1.00 77.50 85 PRO A C 1
ATOM 635 O O . PRO A 1 85 ? 22.355 -4.172 -23.631 1.00 77.50 85 PRO A O 1
ATOM 638 N N . ASN A 1 86 ? 22.496 -1.923 -23.628 1.00 71.81 86 ASN A N 1
ATOM 639 C CA . ASN A 1 86 ? 21.058 -1.599 -23.679 1.00 71.81 86 ASN A CA 1
ATOM 640 C C . ASN A 1 86 ? 20.269 -1.716 -22.359 1.00 71.81 86 ASN A C 1
ATOM 642 O O . ASN A 1 86 ? 19.046 -1.574 -22.387 1.00 71.81 86 ASN A O 1
ATOM 646 N N . LEU A 1 87 ? 20.918 -1.930 -21.210 1.00 78.31 87 LEU A N 1
ATOM 647 C CA . LEU A 1 87 ? 20.258 -1.799 -19.907 1.00 78.31 87 LEU A CA 1
ATOM 648 C C . LEU A 1 87 ? 20.439 -0.390 -19.340 1.00 78.31 87 LEU A C 1
ATOM 650 O O . LEU A 1 87 ? 21.550 0.124 -19.261 1.00 78.31 87 LEU A O 1
ATOM 654 N N . ASN A 1 88 ? 19.337 0.216 -18.901 1.00 81.12 88 ASN A N 1
ATOM 655 C CA . ASN A 1 88 ? 19.341 1.491 -18.192 1.00 81.12 88 ASN A CA 1
ATOM 656 C C . ASN A 1 88 ? 18.999 1.259 -16.713 1.00 81.12 88 ASN A C 1
ATOM 658 O O . ASN A 1 88 ? 18.047 0.539 -16.407 1.00 81.12 88 ASN A O 1
ATOM 662 N N . LYS A 1 89 ? 19.735 1.893 -15.792 1.00 84.81 89 LYS A N 1
ATOM 663 C CA . LYS A 1 89 ? 19.507 1.775 -14.338 1.00 84.81 89 LYS A CA 1
ATOM 664 C C . LYS A 1 89 ? 18.087 2.127 -13.914 1.00 84.81 89 LYS A C 1
ATOM 666 O O . LYS A 1 89 ? 17.544 1.488 -13.016 1.00 84.81 89 LYS A O 1
ATOM 671 N N . ASN A 1 90 ? 17.455 3.082 -14.593 1.00 82.06 90 ASN A N 1
ATOM 672 C CA . ASN A 1 90 ? 16.097 3.525 -14.288 1.00 82.06 90 ASN A CA 1
ATOM 673 C C . ASN A 1 90 ? 15.078 2.394 -14.482 1.00 82.06 90 ASN A C 1
ATOM 675 O O . ASN A 1 90 ? 14.021 2.422 -13.869 1.00 82.06 90 ASN A O 1
ATOM 679 N N . MET A 1 91 ? 15.400 1.340 -15.244 1.00 78.75 91 MET A N 1
ATOM 680 C CA . MET A 1 91 ? 14.553 0.143 -15.312 1.00 78.75 91 MET A CA 1
ATOM 681 C C . MET A 1 91 ? 14.419 -0.569 -13.955 1.00 78.75 91 MET A C 1
ATOM 683 O O . MET A 1 91 ? 13.402 -1.216 -13.712 1.00 78.75 91 MET A O 1
ATOM 687 N N . LEU A 1 92 ? 15.433 -0.462 -13.088 1.00 81.88 92 LEU A N 1
ATOM 688 C CA . LEU A 1 92 ? 15.469 -1.067 -11.752 1.00 81.88 92 LEU A CA 1
ATOM 689 C C . LEU A 1 92 ? 15.156 -0.060 -10.642 1.00 81.88 92 LEU A C 1
ATOM 691 O O . LEU A 1 92 ? 14.461 -0.405 -9.687 1.00 81.88 92 LEU A O 1
ATOM 695 N N . LEU A 1 93 ? 15.676 1.164 -10.765 1.00 83.44 93 LEU A N 1
ATOM 696 C CA . LEU A 1 93 ? 15.508 2.233 -9.775 1.00 83.44 93 LEU A CA 1
ATOM 697 C C . LEU A 1 93 ? 14.127 2.889 -9.876 1.00 83.44 93 LEU A C 1
ATOM 699 O O . LEU A 1 93 ? 13.528 3.273 -8.875 1.00 83.44 93 LEU A O 1
ATOM 703 N N . GLU A 1 94 ? 13.587 2.966 -11.091 1.00 78.19 94 GLU A N 1
ATOM 704 C CA . GLU A 1 94 ? 12.339 3.657 -11.406 1.00 78.19 94 GLU A CA 1
ATOM 705 C C . GLU A 1 94 ? 11.372 2.763 -12.198 1.00 78.19 94 GLU A C 1
ATOM 707 O O . GLU A 1 94 ? 10.889 3.144 -13.272 1.00 78.19 94 GLU A O 1
ATOM 712 N N . PRO A 1 95 ? 11.062 1.551 -11.701 1.00 73.94 95 PRO A N 1
ATOM 713 C CA . PRO A 1 95 ? 10.171 0.654 -12.410 1.00 73.94 95 PRO A CA 1
ATOM 714 C C . PRO A 1 95 ? 8.792 1.305 -12.517 1.00 73.94 95 PRO A C 1
ATOM 716 O O . PRO A 1 95 ? 8.188 1.722 -11.524 1.00 73.94 95 PRO A O 1
ATOM 719 N N . LYS A 1 96 ? 8.289 1.392 -13.748 1.00 68.88 96 LYS A N 1
ATOM 720 C CA . LYS A 1 96 ? 6.960 1.936 -14.015 1.00 68.88 96 LYS A CA 1
ATOM 721 C C . LYS A 1 96 ? 5.908 0.959 -13.500 1.00 68.88 96 LYS A C 1
ATOM 723 O O . LYS A 1 96 ? 5.750 -0.139 -14.040 1.00 68.88 96 LYS A O 1
ATOM 728 N N . ALA A 1 97 ? 5.190 1.357 -12.456 1.00 58.38 97 ALA A N 1
ATOM 729 C CA . ALA A 1 97 ? 4.034 0.621 -11.971 1.00 58.38 97 ALA A CA 1
ATOM 730 C C . ALA A 1 97 ? 2.885 0.797 -12.970 1.00 58.38 97 ALA A C 1
ATOM 732 O O . ALA A 1 97 ? 2.497 1.917 -13.286 1.00 58.38 97 ALA A O 1
ATOM 733 N N . THR A 1 98 ? 2.318 -0.301 -13.468 1.00 52.78 98 THR A N 1
ATOM 734 C CA . THR A 1 98 ? 1.062 -0.233 -14.222 1.00 52.78 98 THR A CA 1
ATOM 735 C C . THR A 1 98 ? -0.064 -0.667 -13.326 1.00 52.78 98 THR A C 1
ATOM 737 O O . THR A 1 98 ? -0.243 -1.861 -13.092 1.00 52.78 98 THR A O 1
ATOM 740 N N . VAL A 1 99 ? -0.798 0.313 -12.820 1.00 51.31 99 VAL A N 1
ATOM 741 C CA . VAL A 1 99 ? -1.912 0.068 -11.918 1.00 51.31 99 VAL A CA 1
ATOM 742 C C . VAL A 1 99 ? -3.200 0.107 -12.720 1.00 51.31 99 VAL A C 1
ATOM 744 O O . VAL A 1 99 ? -3.682 1.160 -13.126 1.00 51.31 99 VAL A O 1
ATOM 747 N N . ALA A 1 100 ? -3.736 -1.080 -12.995 1.00 47.75 100 ALA A N 1
ATOM 748 C CA . ALA A 1 100 ? -5.092 -1.218 -13.491 1.00 47.75 100 ALA A CA 1
ATOM 749 C C . ALA A 1 100 ? -6.045 -1.113 -12.295 1.00 47.75 100 ALA A C 1
ATOM 751 O O . ALA A 1 100 ? -5.974 -1.937 -11.388 1.00 47.75 100 ALA A O 1
ATOM 752 N N . GLY A 1 101 ? -6.935 -0.120 -12.303 1.00 47.94 101 GLY A N 1
ATOM 753 C CA . GLY A 1 101 ? -8.117 -0.129 -11.440 1.00 47.94 101 GLY A CA 1
ATOM 754 C C . GLY A 1 101 ? -8.362 1.131 -10.621 1.00 47.94 101 GLY A C 1
ATOM 755 O O . GLY A 1 101 ? -9.521 1.444 -10.407 1.00 47.94 101 GLY A O 1
ATOM 756 N N . ALA A 1 102 ? -7.351 1.904 -10.225 1.00 48.50 102 ALA A N 1
ATOM 757 C CA . ALA A 1 102 ? -7.570 3.062 -9.356 1.00 48.50 102 ALA A CA 1
ATOM 758 C C . ALA A 1 102 ? -6.796 4.295 -9.845 1.00 48.50 102 ALA A C 1
ATOM 760 O O . ALA A 1 102 ? -5.570 4.273 -9.929 1.00 48.50 102 ALA A O 1
ATOM 761 N N . ASN A 1 103 ? -7.497 5.409 -10.094 1.00 53.69 103 ASN A N 1
ATOM 762 C CA . ASN A 1 103 ? -6.913 6.736 -10.378 1.00 53.69 103 ASN A CA 1
ATOM 763 C C . ASN A 1 103 ? -6.240 7.362 -9.135 1.00 53.69 103 ASN A C 1
ATOM 765 O O . ASN A 1 103 ? -6.232 8.576 -8.968 1.00 53.69 103 ASN A O 1
ATOM 769 N N . ILE A 1 104 ? -5.726 6.525 -8.236 1.00 53.91 104 ILE A N 1
ATOM 770 C CA . ILE A 1 104 ? -5.299 6.864 -6.878 1.00 53.91 104 ILE A CA 1
ATOM 771 C C . ILE A 1 104 ? -3.764 6.825 -6.769 1.00 53.91 104 ILE A C 1
ATOM 773 O O . ILE A 1 104 ? -3.189 7.395 -5.851 1.00 53.91 104 ILE A O 1
ATOM 777 N N . LEU A 1 105 ? -3.069 6.288 -7.782 1.00 53.03 105 LEU A N 1
ATOM 778 C CA . LEU A 1 105 ? -1.618 6.442 -7.940 1.00 53.03 105 LEU A CA 1
ATOM 779 C C . LEU A 1 105 ? -1.102 7.897 -7.845 1.00 53.03 105 LEU A C 1
ATOM 781 O O . LEU A 1 105 ? -0.029 8.077 -7.271 1.00 53.03 105 LEU A O 1
ATOM 785 N N . PRO A 1 106 ? -1.835 8.938 -8.307 1.00 56.66 106 PRO A N 1
ATOM 786 C CA . PRO A 1 106 ? -1.446 10.333 -8.098 1.00 56.66 106 PRO A CA 1
ATOM 787 C C . PRO A 1 106 ? -1.261 10.719 -6.621 1.00 56.66 106 PRO A C 1
ATOM 789 O O . PRO A 1 106 ? -0.533 11.664 -6.337 1.00 56.66 106 PRO A O 1
ATOM 792 N N . LEU A 1 107 ? -1.868 9.986 -5.672 1.00 56.81 107 LEU A N 1
ATOM 793 C CA . LEU A 1 107 ? -1.638 10.198 -4.238 1.00 56.81 107 LEU A CA 1
ATOM 794 C C . LEU A 1 107 ? -0.268 9.708 -3.757 1.00 56.81 107 LEU A C 1
ATOM 796 O O . LEU A 1 107 ? 0.142 10.143 -2.691 1.00 56.81 107 LEU A O 1
ATOM 800 N N . LEU A 1 108 ? 0.415 8.811 -4.482 1.00 57.12 108 LEU A N 1
ATOM 801 C CA . LEU A 1 108 ? 1.698 8.200 -4.077 1.00 57.12 108 LEU A CA 1
ATOM 802 C C . LEU A 1 108 ? 2.859 8.509 -5.024 1.00 57.12 108 LEU A C 1
ATOM 804 O O . LEU A 1 108 ? 4.026 8.482 -4.635 1.00 57.12 108 LEU A O 1
ATOM 808 N N . THR A 1 109 ? 2.550 8.831 -6.274 1.00 53.16 109 THR A N 1
ATOM 809 C CA . THR A 1 109 ? 3.528 9.174 -7.297 1.00 53.16 109 THR A CA 1
ATOM 810 C C . THR A 1 109 ? 2.979 10.327 -8.126 1.00 53.16 109 THR A C 1
ATOM 812 O O . THR A 1 109 ? 1.960 10.173 -8.791 1.00 53.16 109 THR A O 1
ATOM 815 N N . ASN A 1 110 ? 3.689 11.457 -8.169 1.00 49.88 110 ASN A N 1
ATOM 816 C CA . ASN A 1 110 ? 3.396 12.568 -9.094 1.00 49.88 110 ASN A CA 1
ATOM 817 C C . ASN A 1 110 ? 3.576 12.184 -10.582 1.00 49.88 110 ASN A C 1
ATOM 819 O O . ASN A 1 110 ? 3.461 13.034 -11.461 1.00 49.88 110 ASN A O 1
ATOM 823 N N . ASP A 1 111 ? 3.897 10.920 -10.862 1.00 48.22 111 ASP A N 1
ATOM 824 C CA . ASP A 1 111 ? 4.198 10.383 -12.179 1.00 48.22 111 ASP A CA 1
ATOM 825 C C . ASP A 1 111 ? 2.990 9.582 -12.679 1.00 48.22 111 ASP A C 1
ATOM 827 O O . ASP A 1 111 ? 2.838 8.381 -12.442 1.00 48.22 111 ASP A O 1
ATOM 831 N N . VAL A 1 112 ? 2.052 10.301 -13.293 1.00 45.31 112 VAL A N 1
ATOM 832 C CA . VAL A 1 112 ? 0.857 9.721 -13.906 1.00 45.31 112 VAL A CA 1
ATOM 833 C C . VAL A 1 112 ? 1.213 9.284 -15.317 1.00 45.31 112 VAL A C 1
ATOM 835 O O . VAL A 1 112 ? 0.759 9.869 -16.295 1.00 45.31 112 VAL A O 1
ATOM 838 N N . ASP A 1 113 ? 1.977 8.206 -15.450 1.00 45.41 113 ASP A N 1
ATOM 839 C CA . ASP A 1 113 ? 1.997 7.465 -16.708 1.00 45.41 113 ASP A CA 1
ATOM 840 C C . ASP A 1 113 ? 0.767 6.533 -16.722 1.00 45.41 113 ASP A C 1
ATOM 842 O O . ASP A 1 113 ? 0.858 5.310 -16.772 1.00 45.41 113 ASP A O 1
ATOM 846 N N . SER A 1 114 ? -0.433 7.136 -16.701 1.00 46.38 114 SER A N 1
ATOM 847 C CA . SER A 1 114 ? -1.717 6.474 -17.024 1.00 46.38 114 SER A CA 1
ATOM 848 C C . SER A 1 114 ? -1.816 6.155 -18.526 1.00 46.38 114 SER A C 1
ATOM 850 O O . SER A 1 114 ? -2.888 5.948 -19.094 1.00 46.38 114 SER A O 1
ATOM 852 N N . ASN A 1 115 ? -0.673 6.120 -19.204 1.00 45.91 115 ASN A N 1
ATOM 853 C CA . ASN A 1 115 ? -0.572 5.672 -20.567 1.00 45.91 115 ASN A CA 1
ATOM 854 C C . ASN A 1 115 ? -0.801 4.164 -20.555 1.00 45.91 115 ASN A C 1
ATOM 856 O O . ASN A 1 115 ? 0.037 3.392 -20.083 1.00 45.91 115 ASN A O 1
ATOM 860 N N . ALA A 1 116 ? -1.967 3.748 -21.062 1.00 55.44 116 ALA A N 1
ATOM 861 C CA . ALA A 1 116 ? -2.217 2.373 -21.470 1.00 55.44 116 ALA A CA 1
ATOM 862 C C . ALA A 1 116 ? -0.931 1.828 -22.100 1.00 55.44 116 ALA A C 1
ATOM 864 O O . ALA A 1 116 ? -0.399 2.474 -23.007 1.00 55.44 116 ALA A O 1
ATOM 865 N N . LYS A 1 117 ? -0.389 0.718 -21.564 1.00 65.31 117 LYS A N 1
ATOM 866 C CA . LYS A 1 117 ? 0.883 0.153 -22.041 1.00 65.31 117 LYS A CA 1
ATOM 867 C C . LYS A 1 117 ? 0.841 0.129 -23.563 1.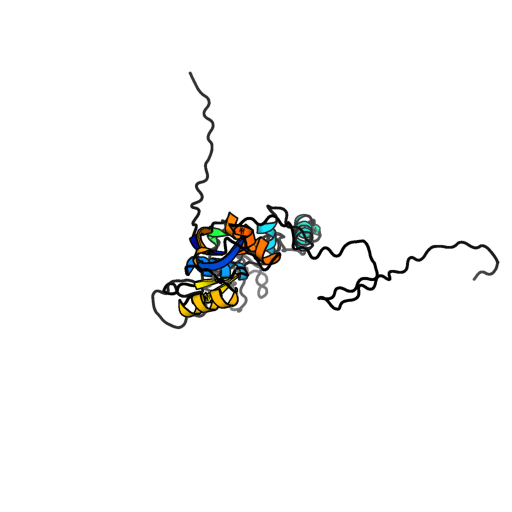00 65.31 117 LYS A C 1
ATOM 869 O O . LYS A 1 117 ? 0.028 -0.587 -24.146 1.00 65.31 117 LYS A O 1
ATOM 874 N N . LYS A 1 118 ? 1.682 0.952 -24.183 1.00 77.75 118 LYS A N 1
ATOM 875 C CA . LYS A 1 118 ? 1.811 0.975 -25.630 1.00 77.75 118 LYS A CA 1
ATOM 876 C C . LYS A 1 118 ? 2.638 -0.220 -26.030 1.00 77.75 118 LYS A C 1
ATOM 878 O O . LYS A 1 118 ? 3.678 -0.494 -25.430 1.00 77.75 118 LYS A O 1
ATOM 883 N N . PHE A 1 119 ? 2.160 -0.917 -27.037 1.00 84.75 119 PHE A N 1
ATOM 884 C CA . PHE A 1 119 ? 2.860 -2.044 -27.606 1.00 84.75 119 PHE A CA 1
ATOM 885 C C . PHE A 1 119 ? 3.164 -1.722 -29.052 1.00 84.75 119 PHE A C 1
ATOM 887 O O . PHE A 1 119 ? 2.369 -1.079 -29.728 1.00 84.75 119 PHE A O 1
ATOM 894 N N . TYR A 1 120 ? 4.325 -2.151 -29.512 1.00 87.62 120 TYR A N 1
ATOM 895 C CA . TYR A 1 120 ? 4.834 -1.866 -30.835 1.00 87.62 120 TYR A CA 1
ATOM 896 C C . TYR A 1 120 ? 5.205 -3.176 -31.514 1.00 87.62 120 TYR A C 1
ATOM 898 O O . TYR A 1 120 ? 5.796 -4.069 -30.903 1.00 87.62 120 TYR A O 1
ATOM 906 N N . MET A 1 121 ? 4.859 -3.262 -32.789 1.00 90.38 121 MET A N 1
ATOM 907 C CA . MET A 1 121 ? 5.215 -4.344 -33.692 1.00 90.38 121 MET A CA 1
ATOM 908 C C . MET A 1 121 ? 6.097 -3.817 -34.822 1.00 90.38 121 MET A C 1
ATOM 910 O O . MET A 1 121 ? 6.167 -2.614 -35.089 1.00 90.38 121 MET A O 1
ATOM 914 N N . CYS A 1 122 ? 6.780 -4.725 -35.509 1.00 90.25 122 CYS A N 1
ATOM 915 C CA . CYS A 1 122 ? 7.542 -4.377 -36.695 1.00 90.25 122 CYS A CA 1
ATOM 916 C C . CYS A 1 122 ? 6.603 -4.223 -37.894 1.00 90.25 122 CYS A C 1
ATOM 918 O O . CYS A 1 122 ? 5.892 -5.160 -38.240 1.00 90.25 122 CYS A O 1
ATOM 920 N N . SER A 1 123 ? 6.645 -3.076 -38.576 1.00 86.81 123 SER A N 1
ATOM 921 C CA . SER A 1 123 ? 5.811 -2.824 -39.763 1.00 86.81 123 SER A CA 1
ATOM 922 C C . SER A 1 123 ? 6.157 -3.713 -40.961 1.00 86.81 123 SER A C 1
ATOM 924 O O . SER A 1 123 ? 5.335 -3.895 -41.852 1.00 86.81 123 SER A O 1
ATOM 926 N N . TYR A 1 124 ? 7.385 -4.236 -41.004 1.00 84.62 124 TYR A N 1
ATOM 927 C CA . TYR A 1 124 ? 7.917 -4.991 -42.143 1.00 84.62 124 TYR A CA 1
ATOM 928 C C . TYR A 1 124 ? 7.789 -6.506 -41.984 1.00 84.62 124 TYR A C 1
ATOM 930 O O . TYR A 1 124 ? 8.002 -7.240 -42.946 1.00 84.62 124 TYR A O 1
ATOM 938 N N . CYS A 1 125 ? 7.464 -6.985 -40.782 1.00 82.56 125 CYS A N 1
ATOM 939 C CA . CYS A 1 125 ? 7.360 -8.409 -40.490 1.00 82.56 125 CYS A CA 1
ATOM 940 C C . CYS A 1 125 ? 5.925 -8.774 -40.140 1.00 82.56 125 CYS A C 1
ATOM 942 O O . CYS A 1 125 ? 5.278 -8.097 -39.350 1.00 82.56 125 CYS A O 1
ATOM 944 N N . SER A 1 126 ? 5.461 -9.916 -40.639 1.00 73.19 126 SER A N 1
ATOM 945 C CA . SER A 1 126 ? 4.208 -10.531 -40.181 1.00 73.19 126 SER A CA 1
ATOM 946 C C . SER A 1 126 ? 4.372 -11.319 -38.866 1.00 73.19 126 SER A C 1
ATOM 948 O O . SER A 1 126 ? 3.451 -12.031 -38.465 1.00 73.19 126 SER A O 1
ATOM 950 N N . ASN A 1 127 ? 5.541 -11.240 -38.210 1.00 64.88 127 ASN A N 1
ATOM 951 C CA . ASN A 1 127 ? 5.833 -11.980 -36.979 1.00 64.88 127 ASN A CA 1
ATOM 952 C C . ASN A 1 127 ? 5.105 -11.403 -35.756 1.00 64.88 127 ASN A C 1
ATOM 954 O O . ASN A 1 127 ? 4.763 -10.227 -35.693 1.00 64.88 127 ASN A O 1
ATOM 958 N N . ARG A 1 128 ? 4.871 -12.277 -34.767 1.00 72.44 128 ARG A N 1
ATOM 959 C CA . ARG A 1 128 ? 4.060 -12.040 -33.553 1.00 72.44 128 ARG A CA 1
ATOM 960 C C . ARG A 1 128 ? 4.847 -11.403 -32.398 1.00 72.44 128 ARG A C 1
ATOM 962 O O . ARG A 1 128 ? 4.409 -11.464 -31.252 1.00 72.44 128 ARG A O 1
ATOM 969 N N . SER A 1 129 ? 6.024 -10.860 -32.690 1.00 82.06 129 SER A N 1
ATOM 970 C CA . SER A 1 129 ? 6.918 -10.250 -31.708 1.00 82.06 129 SER A CA 1
ATOM 971 C C . SER A 1 129 ? 6.392 -8.867 -31.328 1.00 82.06 129 SER A C 1
ATOM 973 O O . SER A 1 129 ? 6.067 -8.059 -32.198 1.00 82.06 129 SER A O 1
ATOM 975 N N . ILE A 1 130 ? 6.295 -8.602 -30.027 1.00 85.75 130 ILE A N 1
ATOM 976 C CA . ILE A 1 130 ? 5.759 -7.356 -29.476 1.00 85.75 130 ILE A CA 1
ATOM 977 C C . ILE A 1 130 ? 6.803 -6.757 -28.531 1.00 85.75 130 ILE A C 1
ATOM 979 O O . ILE A 1 130 ? 7.386 -7.475 -27.722 1.00 85.75 130 ILE A O 1
ATOM 983 N N . SER A 1 131 ? 7.004 -5.441 -28.604 1.00 83.88 131 SER A N 1
ATOM 984 C CA . SER A 1 131 ? 7.794 -4.671 -27.636 1.00 83.88 131 SER A CA 1
ATOM 985 C C . SER A 1 131 ? 6.924 -3.626 -26.949 1.00 83.88 131 SER A C 1
ATOM 987 O O . SER A 1 131 ? 6.025 -3.064 -27.562 1.00 83.88 131 SER A O 1
ATOM 989 N N . ASN A 1 132 ? 7.198 -3.319 -25.686 1.00 80.12 132 ASN A N 1
ATOM 990 C CA . ASN A 1 132 ? 6.623 -2.161 -24.996 1.00 80.12 132 ASN A CA 1
ATOM 991 C C . ASN A 1 132 ? 7.503 -0.899 -25.116 1.00 80.12 132 ASN A C 1
ATOM 993 O O . ASN A 1 132 ? 7.212 0.117 -24.488 1.00 80.12 132 ASN A O 1
ATOM 997 N N . VAL A 1 133 ? 8.584 -0.962 -25.899 1.00 79.81 133 VAL A N 1
ATOM 998 C CA . VAL A 1 133 ? 9.526 0.135 -26.142 1.00 79.81 133 VAL A CA 1
ATOM 999 C C . VAL A 1 133 ? 9.538 0.457 -27.636 1.00 79.81 133 VAL A C 1
ATOM 1001 O O . VAL A 1 133 ? 9.772 -0.414 -28.474 1.00 79.81 133 VAL A O 1
ATOM 1004 N N . HIS A 1 134 ? 9.276 1.718 -27.977 1.00 84.50 134 HIS A N 1
ATOM 1005 C CA . HIS A 1 134 ? 9.310 2.172 -29.365 1.00 84.50 134 HIS A CA 1
ATOM 1006 C C . HIS A 1 134 ? 10.740 2.097 -29.918 1.00 84.50 134 HIS A C 1
ATOM 1008 O O . HIS A 1 134 ? 11.685 2.562 -29.284 1.00 84.50 134 HIS A O 1
ATOM 1014 N N . GLY A 1 135 ? 10.898 1.549 -31.122 1.00 85.94 135 GLY A N 1
ATOM 1015 C CA . GLY A 1 135 ? 12.178 1.479 -31.823 1.00 85.94 135 GLY A CA 1
ATOM 1016 C C . GLY A 1 135 ? 13.049 0.269 -31.470 1.00 85.94 135 GLY A C 1
ATOM 1017 O O . GLY A 1 135 ? 14.160 0.170 -31.990 1.00 85.94 135 GLY A O 1
ATOM 1018 N N . THR A 1 136 ? 12.576 -0.671 -30.638 1.00 87.00 136 THR A N 1
ATOM 1019 C CA . THR A 1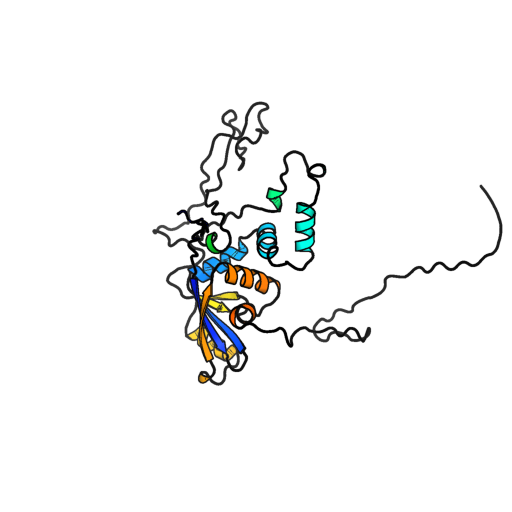 136 ? 13.320 -1.910 -30.340 1.00 87.00 136 THR A CA 1
ATOM 1020 C C . THR A 1 136 ? 13.678 -2.651 -31.637 1.00 87.00 136 THR A C 1
ATOM 1022 O O . THR A 1 136 ? 12.801 -2.797 -32.491 1.00 87.00 136 THR A O 1
ATOM 1025 N N . PRO A 1 137 ? 14.926 -3.124 -31.816 1.00 88.38 137 PRO A N 1
ATOM 1026 C CA . PRO A 1 137 ? 15.305 -3.915 -32.984 1.00 88.38 137 PRO A CA 1
ATOM 1027 C C . PRO A 1 137 ? 14.420 -5.151 -33.143 1.00 88.38 137 PRO A C 1
ATOM 1029 O O . PRO A 1 137 ? 14.112 -5.839 -32.168 1.00 88.38 137 PRO A O 1
ATOM 1032 N N . CYS A 1 138 ? 13.992 -5.430 -34.371 1.00 87.88 138 CYS A N 1
ATOM 1033 C CA . CYS A 1 138 ? 13.200 -6.615 -34.655 1.00 87.88 138 CYS A CA 1
ATOM 1034 C C . CYS A 1 138 ? 14.081 -7.872 -34.598 1.00 87.88 138 CYS A C 1
ATOM 1036 O O . CYS A 1 138 ? 15.064 -7.931 -35.332 1.00 87.88 138 CYS A O 1
ATOM 1038 N N . PRO A 1 139 ? 13.745 -8.901 -33.794 1.00 84.81 139 PRO A N 1
ATOM 1039 C CA . PRO A 1 139 ? 14.535 -10.134 -33.765 1.00 84.81 139 PRO A CA 1
ATOM 1040 C C . PRO A 1 139 ? 14.406 -10.934 -35.070 1.00 84.81 139 PRO A C 1
ATOM 1042 O O . PRO A 1 139 ? 15.247 -11.772 -35.375 1.00 84.81 139 PRO A O 1
ATOM 1045 N N . ASP A 1 140 ? 13.349 -10.664 -35.838 1.00 85.12 140 ASP A N 1
ATOM 1046 C CA . ASP A 1 140 ? 12.954 -11.435 -37.013 1.00 85.12 140 ASP A CA 1
ATOM 1047 C C . ASP A 1 140 ? 13.451 -10.829 -38.333 1.00 85.12 140 ASP A C 1
ATOM 1049 O O . ASP A 1 140 ? 13.443 -11.498 -39.366 1.00 85.12 140 ASP A O 1
ATOM 1053 N N . CYS A 1 141 ? 13.890 -9.564 -38.330 1.00 84.06 141 CYS A N 1
ATOM 1054 C CA . CYS A 1 141 ? 14.489 -8.944 -39.509 1.00 84.06 141 CYS A CA 1
ATOM 1055 C C . CYS A 1 141 ? 15.645 -8.017 -39.141 1.00 84.06 141 CYS A C 1
ATOM 1057 O O . CYS A 1 141 ? 15.562 -7.230 -38.204 1.00 84.06 141 CYS A O 1
ATOM 1059 N N . ASN A 1 142 ? 16.704 -8.047 -39.948 1.00 78.06 142 ASN A N 1
ATOM 1060 C CA . ASN A 1 142 ? 17.920 -7.281 -39.671 1.00 78.06 142 ASN A CA 1
ATOM 1061 C C . ASN A 1 142 ? 17.783 -5.763 -39.863 1.00 78.06 142 ASN A C 1
ATOM 1063 O O . ASN A 1 142 ? 18.691 -5.037 -39.476 1.00 78.06 142 ASN A O 1
ATOM 1067 N N . HIS A 1 143 ? 16.704 -5.269 -40.479 1.00 80.94 143 HIS A N 1
ATOM 1068 C CA . HIS A 1 143 ? 16.574 -3.849 -40.851 1.00 80.94 143 HIS A CA 1
ATOM 1069 C C . HIS A 1 143 ? 15.325 -3.168 -40.268 1.00 80.94 143 HIS A C 1
ATOM 1071 O O . HIS A 1 143 ? 15.084 -1.992 -40.534 1.00 80.94 143 HIS A O 1
ATOM 1077 N N . GLY A 1 144 ? 14.492 -3.899 -39.523 1.00 83.75 144 GLY A N 1
ATOM 1078 C CA . GLY A 1 144 ? 13.235 -3.381 -38.993 1.00 83.75 144 GLY A CA 1
ATOM 1079 C C . GLY A 1 144 ? 13.312 -3.049 -37.509 1.00 83.75 144 GLY A C 1
ATOM 1080 O O . GLY A 1 144 ? 14.038 -3.676 -36.741 1.00 83.75 144 GLY A O 1
ATOM 1081 N N . HIS A 1 145 ? 12.485 -2.094 -37.099 1.00 89.00 145 HIS A N 1
ATOM 1082 C CA . HIS A 1 145 ? 12.287 -1.722 -35.703 1.00 89.00 145 HIS A CA 1
ATOM 1083 C C . HIS A 1 145 ? 10.818 -1.911 -35.309 1.00 89.00 145 HIS A C 1
ATOM 1085 O O . HIS A 1 145 ? 9.924 -1.871 -36.158 1.00 89.00 145 HIS A O 1
ATOM 1091 N N . MET A 1 146 ? 10.572 -2.119 -34.018 1.00 89.44 146 MET A N 1
ATOM 1092 C CA . MET A 1 146 ? 9.243 -2.161 -33.410 1.00 89.44 146 MET A CA 1
ATOM 1093 C C . MET A 1 146 ? 8.695 -0.735 -33.296 1.00 89.44 146 MET A C 1
ATOM 1095 O O . MET A 1 146 ? 8.925 -0.060 -32.295 1.00 89.44 146 MET A O 1
ATOM 1099 N N . SER A 1 147 ? 8.015 -0.246 -34.330 1.00 89.69 147 SER A N 1
ATOM 1100 C CA . SER A 1 147 ? 7.502 1.134 -34.399 1.00 89.69 147 SER A CA 1
ATOM 1101 C C . SER A 1 147 ? 5.996 1.228 -34.638 1.00 89.69 147 SER A C 1
ATOM 1103 O O . SER A 1 147 ? 5.398 2.263 -34.357 1.00 89.69 147 SER A O 1
ATOM 1105 N N . ASN A 1 148 ? 5.359 0.162 -35.120 1.00 88.50 148 ASN A N 1
ATOM 1106 C CA . ASN A 1 148 ? 3.927 0.159 -35.379 1.00 88.50 148 ASN A CA 1
ATOM 1107 C C . ASN A 1 148 ? 3.153 -0.071 -34.079 1.00 88.50 148 ASN A C 1
ATOM 1109 O O . ASN A 1 148 ? 3.125 -1.196 -33.581 1.00 88.50 148 ASN A O 1
ATOM 1113 N N . GLU A 1 149 ? 2.536 0.976 -33.534 1.00 88.44 149 GLU A N 1
ATOM 1114 C CA . GLU A 1 149 ? 1.731 0.888 -32.311 1.00 88.44 149 GLU A CA 1
ATOM 1115 C C . GLU A 1 149 ? 0.530 -0.056 -32.511 1.00 88.44 149 GLU A C 1
ATOM 1117 O O . GLU A 1 149 ? -0.185 0.020 -33.512 1.00 88.44 149 GLU A O 1
ATOM 1122 N N . VAL A 1 150 ? 0.313 -0.963 -31.559 1.00 84.94 150 VAL A N 1
ATOM 1123 C CA . VAL A 1 150 ? -0.812 -1.897 -31.527 1.00 84.94 150 VAL A CA 1
ATOM 1124 C C . VAL A 1 150 ? -1.628 -1.716 -30.261 1.00 84.94 150 VAL A C 1
ATOM 1126 O O . VAL A 1 150 ? -1.111 -1.441 -29.177 1.00 84.94 150 VAL A O 1
ATOM 1129 N N . THR A 1 151 ? -2.937 -1.893 -30.401 1.00 80.75 151 THR A N 1
ATOM 1130 C CA . THR A 1 151 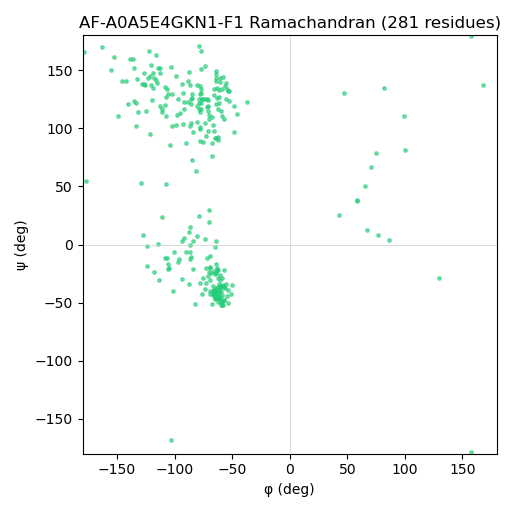? -3.873 -1.759 -29.291 1.00 80.75 151 THR A CA 1
ATOM 1131 C C . THR A 1 151 ? -3.853 -3.018 -28.435 1.00 80.75 151 THR A C 1
ATOM 1133 O O . THR A 1 151 ? -4.242 -4.096 -28.884 1.00 80.75 151 THR A O 1
ATOM 1136 N N . TYR A 1 152 ? -3.442 -2.881 -27.176 1.00 73.12 152 TYR A N 1
ATOM 1137 C CA . TYR A 1 152 ? -3.639 -3.931 -26.186 1.00 73.12 152 TYR A CA 1
ATOM 1138 C C . TYR A 1 152 ? -5.085 -3.934 -25.711 1.00 73.12 152 TYR A C 1
ATOM 1140 O O . TYR A 1 152 ? -5.561 -2.976 -25.104 1.00 73.12 152 TYR A O 1
ATOM 1148 N N . VAL A 1 153 ? -5.778 -5.034 -25.984 1.00 67.31 153 VAL A N 1
ATOM 1149 C CA . VAL A 1 153 ? -7.113 -5.286 -25.454 1.00 67.31 153 VAL A CA 1
ATOM 1150 C C . VAL A 1 153 ? -6.938 -6.076 -24.165 1.00 67.31 153 VAL A C 1
ATOM 1152 O O . VAL A 1 153 ? -6.637 -7.270 -24.202 1.00 67.31 153 VAL A O 1
ATOM 1155 N N . SER A 1 154 ? -7.101 -5.421 -23.014 1.00 60.59 154 SER A N 1
ATOM 1156 C CA . SER A 1 154 ? -7.238 -6.165 -21.762 1.00 60.59 154 SER A CA 1
ATOM 1157 C C . SER A 1 154 ? -8.524 -6.996 -21.822 1.00 60.59 154 SER A C 1
ATOM 1159 O O . SER A 1 154 ? -9.488 -6.557 -22.457 1.00 60.59 154 SER A O 1
ATOM 1161 N N . PRO A 1 155 ? -8.589 -8.167 -21.162 1.00 56.81 155 PRO A N 1
ATOM 1162 C CA . PRO A 1 155 ? -9.852 -8.872 -20.988 1.00 56.81 155 PRO A CA 1
ATOM 1163 C C . PRO A 1 155 ? -10.889 -7.871 -20.476 1.00 56.81 155 PRO A C 1
ATOM 1165 O O . PRO A 1 155 ? -10.660 -7.219 -19.454 1.00 56.81 155 PRO A O 1
ATOM 1168 N N . ALA A 1 156 ? -11.969 -7.667 -21.235 1.00 49.88 156 ALA A N 1
ATOM 1169 C CA . ALA A 1 156 ? -13.029 -6.765 -20.816 1.00 49.88 156 ALA A CA 1
ATOM 1170 C C . ALA A 1 156 ? -13.517 -7.217 -19.432 1.00 49.88 156 ALA A C 1
ATOM 1172 O O . ALA A 1 156 ? -13.657 -8.430 -19.227 1.00 49.88 156 ALA A O 1
ATOM 1173 N N . PRO A 1 157 ? -13.787 -6.298 -18.487 1.00 49.59 157 PRO A N 1
ATOM 1174 C CA . PRO A 1 157 ? -14.509 -6.668 -17.287 1.00 49.59 157 PRO A CA 1
ATOM 1175 C C . PRO A 1 157 ? -15.839 -7.257 -17.752 1.00 49.59 157 PRO A C 1
ATOM 1177 O O . PRO A 1 157 ? -16.693 -6.573 -18.317 1.00 49.59 157 PRO A O 1
ATOM 1180 N N . THR A 1 158 ? -15.979 -8.572 -17.609 1.00 44.12 158 THR A N 1
ATOM 1181 C CA . THR A 1 158 ? -17.251 -9.239 -17.824 1.00 44.12 158 THR A CA 1
ATOM 1182 C C . THR A 1 158 ? -18.260 -8.552 -16.914 1.00 44.12 158 THR A C 1
ATOM 1184 O O . THR A 1 158 ? -18.052 -8.490 -15.705 1.00 44.12 158 THR A O 1
ATOM 1187 N N . VAL A 1 159 ? -19.346 -8.081 -17.527 1.00 41.28 159 VAL A N 1
ATOM 1188 C CA . VAL A 1 159 ? -20.532 -7.424 -16.959 1.00 41.28 159 VAL A CA 1
ATOM 1189 C C . VAL A 1 159 ? -20.548 -5.888 -17.057 1.00 41.28 159 VAL A C 1
ATOM 1191 O O . VAL A 1 159 ? -19.845 -5.147 -16.378 1.00 41.28 159 VAL A O 1
ATOM 1194 N N . ALA A 1 160 ? -21.463 -5.444 -17.919 1.00 46.28 160 ALA A N 1
ATOM 1195 C CA . ALA A 1 160 ? -21.836 -4.076 -18.220 1.00 46.28 160 ALA A CA 1
ATOM 1196 C C . ALA A 1 160 ? -22.434 -3.309 -17.028 1.00 46.28 160 ALA A C 1
ATOM 1198 O O . ALA A 1 160 ? -23.345 -3.786 -16.352 1.00 46.28 160 ALA A O 1
ATOM 1199 N N . ARG A 1 161 ? -21.952 -2.076 -16.865 1.00 39.47 161 ARG A N 1
ATOM 1200 C CA . ARG A 1 161 ? -22.570 -0.814 -16.401 1.00 39.47 161 ARG A CA 1
ATOM 1201 C C . ARG A 1 161 ? -21.447 0.239 -16.483 1.00 39.47 161 ARG A C 1
ATOM 1203 O O . ARG A 1 161 ? -20.304 -0.178 -16.671 1.00 39.47 161 ARG A O 1
ATOM 1210 N N . PRO A 1 162 ? -21.695 1.560 -16.408 1.00 43.66 162 PRO A N 1
ATOM 1211 C CA . PRO A 1 162 ? -20.602 2.515 -16.219 1.00 43.66 162 PRO A CA 1
ATOM 1212 C C . PRO A 1 162 ? -19.964 2.174 -14.868 1.00 43.66 162 PRO A C 1
ATOM 1214 O O . PRO A 1 162 ? -20.478 2.546 -13.817 1.00 43.66 162 PRO A O 1
ATOM 1217 N N . SER A 1 163 ? -18.965 1.293 -14.891 1.00 51.72 163 SER A N 1
ATOM 1218 C CA . SER A 1 163 ? -18.414 0.692 -13.693 1.00 51.72 163 SER A CA 1
ATOM 1219 C C . SER A 1 163 ? -17.639 1.780 -12.987 1.00 51.72 163 SER A C 1
ATOM 1221 O O . SER A 1 163 ? -16.689 2.324 -13.546 1.00 51.72 163 SER A O 1
ATOM 1223 N N . GLU A 1 164 ? -18.077 2.093 -11.778 1.00 59.06 164 GLU A N 1
ATOM 1224 C CA . GLU A 1 164 ? -17.304 2.794 -10.768 1.00 59.06 164 GLU A CA 1
ATOM 1225 C C . GLU A 1 164 ? -15.930 2.099 -10.690 1.00 59.06 164 GLU A C 1
ATOM 1227 O O . GLU A 1 164 ? -15.812 1.003 -10.146 1.00 59.06 164 GLU A O 1
ATOM 1232 N N . GLY A 1 165 ? -14.925 2.643 -11.388 1.00 70.00 165 GLY A N 1
ATOM 1233 C CA . GLY A 1 165 ? -13.593 2.039 -11.474 1.00 70.00 165 GLY A CA 1
ATOM 1234 C C . GLY A 1 165 ? -12.980 1.944 -10.081 1.00 70.00 165 GLY A C 1
ATOM 1235 O O . GLY A 1 165 ? -13.223 2.821 -9.260 1.00 70.00 165 GLY A O 1
ATOM 1236 N N . GLY A 1 166 ? -12.237 0.886 -9.781 1.00 76.00 166 GLY A N 1
ATOM 1237 C CA . GLY A 1 166 ? -11.667 0.638 -8.455 1.00 76.00 166 GLY A CA 1
ATOM 1238 C C . GLY A 1 166 ? -11.352 -0.835 -8.247 1.00 76.00 166 GLY A C 1
ATOM 1239 O O . GLY A 1 166 ? -11.626 -1.660 -9.120 1.00 76.00 166 GLY A O 1
ATOM 1240 N N . TYR A 1 167 ? -10.822 -1.178 -7.077 1.00 81.62 167 TYR A N 1
ATOM 1241 C CA . TYR A 1 167 ? -10.682 -2.568 -6.644 1.00 81.62 167 TYR A CA 1
ATOM 1242 C C . TYR A 1 167 ? -11.942 -3.057 -5.929 1.00 81.62 167 TYR A C 1
ATOM 1244 O O . TYR A 1 167 ? -12.305 -4.230 -6.045 1.00 81.62 167 TYR A O 1
ATOM 1252 N N . VAL A 1 168 ? -12.620 -2.170 -5.194 1.00 87.94 168 VAL A N 1
ATOM 1253 C CA . VAL A 1 168 ? -13.787 -2.516 -4.373 1.00 87.94 168 VAL A CA 1
ATOM 1254 C C . VAL A 1 168 ? -15.041 -1.716 -4.750 1.00 87.94 168 VAL A C 1
ATOM 1256 O O . VAL A 1 168 ? -14.988 -0.751 -5.506 1.00 87.94 168 VAL A O 1
ATOM 1259 N N . LYS A 1 169 ? -16.217 -2.138 -4.263 1.00 87.38 169 LYS A N 1
ATOM 1260 C CA . LYS A 1 169 ? -17.515 -1.506 -4.582 1.00 87.38 169 LYS A CA 1
ATOM 1261 C C . LYS A 1 169 ? -17.720 -0.216 -3.778 1.00 87.38 169 LYS A C 1
ATOM 1263 O O . LYS A 1 169 ? -17.492 -0.241 -2.570 1.00 87.38 169 LYS A O 1
ATOM 1268 N N . GLY A 1 170 ? -18.214 0.859 -4.405 1.00 82.38 170 GLY A N 1
ATOM 1269 C CA . GLY A 1 170 ? -18.361 2.180 -3.769 1.00 82.38 170 GLY A CA 1
ATOM 1270 C C . GLY A 1 170 ? -19.524 2.284 -2.796 1.00 82.38 170 GLY A C 1
ATOM 1271 O O . GLY A 1 170 ? -19.444 2.986 -1.796 1.00 82.38 170 GLY A O 1
ATOM 1272 N N . VAL A 1 171 ? -20.579 1.503 -3.029 1.00 82.12 171 VAL A N 1
ATOM 1273 C CA . VAL A 1 171 ? -21.784 1.462 -2.181 1.00 82.12 171 VAL A CA 1
ATOM 1274 C C . VAL A 1 171 ? -21.588 0.743 -0.837 1.00 82.12 171 VAL A C 1
ATOM 1276 O O . VAL A 1 171 ? -22.557 0.523 -0.115 1.00 82.12 171 VAL A O 1
ATOM 1279 N N . VAL A 1 172 ? -20.364 0.320 -0.515 1.00 86.25 172 VAL A N 1
ATOM 1280 C CA . VAL A 1 172 ? -20.027 -0.433 0.698 1.00 86.25 172 VAL A CA 1
ATOM 1281 C C . VAL A 1 172 ? -19.031 0.374 1.522 1.00 86.25 172 VAL A C 1
ATOM 1283 O O . VAL A 1 172 ? -18.048 0.880 0.988 1.00 86.25 172 VAL A O 1
ATOM 1286 N N . THR A 1 173 ? -19.267 0.448 2.829 1.00 91.88 173 THR A N 1
ATOM 1287 C CA . THR A 1 173 ? -18.286 0.951 3.794 1.00 91.88 173 THR A CA 1
ATOM 1288 C C . THR A 1 173 ? -17.402 -0.196 4.265 1.00 91.88 173 THR A C 1
ATOM 1290 O O . THR A 1 173 ? -17.880 -1.313 4.488 1.00 91.88 173 THR A O 1
ATOM 1293 N N . TYR A 1 174 ? -16.113 0.069 4.436 1.00 95.75 174 TYR A N 1
ATOM 1294 C CA . TYR A 1 174 ? -15.128 -0.927 4.830 1.00 95.75 174 TYR A CA 1
ATOM 1295 C C . TYR A 1 174 ? -14.585 -0.636 6.224 1.00 95.75 174 TYR A C 1
ATOM 1297 O O . TYR A 1 174 ? -14.462 0.509 6.647 1.00 95.75 174 TYR A O 1
ATOM 1305 N N . MET A 1 175 ? -14.261 -1.708 6.930 1.00 95.81 175 MET A N 1
ATOM 1306 C CA . MET A 1 175 ? -13.520 -1.706 8.176 1.00 95.81 175 MET A CA 1
ATOM 1307 C C . MET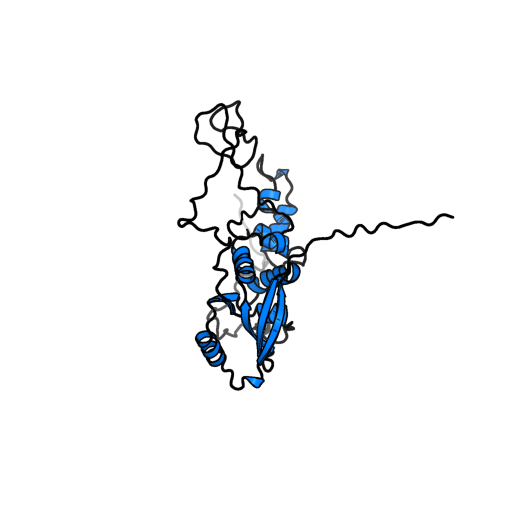 A 1 175 ? -12.054 -1.987 7.852 1.00 95.81 175 MET A C 1
ATOM 1309 O O . MET A 1 175 ? -11.758 -3.007 7.229 1.00 95.81 175 MET A O 1
ATOM 1313 N N . VAL A 1 176 ? -11.158 -1.104 8.284 1.00 96.94 176 VAL A N 1
ATOM 1314 C CA . VAL A 1 176 ? -9.704 -1.273 8.170 1.00 96.94 176 VAL A CA 1
ATOM 1315 C C . VAL A 1 176 ? -9.125 -1.436 9.566 1.00 96.94 176 VAL A C 1
ATOM 1317 O O . VAL A 1 176 ? -9.275 -0.567 10.417 1.00 96.94 176 VAL A O 1
ATOM 1320 N N . MET A 1 177 ? -8.491 -2.565 9.828 1.00 95.69 177 MET A N 1
ATOM 1321 C CA . MET A 1 177 ? -7.903 -2.879 11.124 1.00 95.69 177 MET A CA 1
ATOM 1322 C C . MET A 1 177 ? -6.571 -2.150 11.343 1.00 95.69 177 MET A C 1
ATOM 1324 O O . MET A 1 177 ? -5.979 -1.616 10.408 1.00 95.69 177 MET A O 1
ATOM 1328 N N . ASP A 1 178 ? -6.080 -2.135 12.585 1.00 95.62 178 ASP A N 1
ATOM 1329 C CA . ASP A 1 178 ? -4.788 -1.514 12.927 1.00 95.62 178 ASP A CA 1
ATOM 1330 C C . ASP A 1 178 ? -3.601 -2.134 12.161 1.00 95.62 178 ASP A C 1
ATOM 1332 O O . ASP A 1 178 ? -2.639 -1.445 11.842 1.00 95.62 178 ASP A O 1
ATOM 1336 N N . ASP A 1 179 ? -3.701 -3.414 11.798 1.00 95.69 179 ASP A N 1
ATOM 1337 C CA . ASP A 1 179 ? -2.749 -4.154 10.956 1.00 95.69 179 ASP A CA 1
ATOM 1338 C C . ASP A 1 179 ? -3.037 -4.034 9.446 1.00 95.69 179 ASP A C 1
ATOM 1340 O O . ASP A 1 179 ? -2.437 -4.742 8.641 1.00 95.69 179 ASP A O 1
ATOM 1344 N N . LEU A 1 180 ? -3.939 -3.124 9.061 1.00 96.81 180 LEU A N 1
ATOM 1345 C CA . LEU A 1 180 ? -4.439 -2.892 7.703 1.00 96.81 180 LEU A CA 1
ATOM 1346 C C . LEU A 1 180 ? -5.285 -4.028 7.103 1.00 96.81 180 LEU A C 1
ATOM 1348 O O . LEU A 1 180 ? -5.589 -3.986 5.909 1.00 96.81 180 LEU A O 1
ATOM 1352 N N . GLU A 1 181 ? -5.734 -5.012 7.890 1.00 95.69 181 GLU A N 1
ATOM 1353 C CA . GLU A 1 181 ? -6.716 -5.990 7.406 1.00 95.69 181 GLU A CA 1
ATOM 1354 C C . GLU A 1 181 ? -8.026 -5.281 7.006 1.00 95.69 181 GLU A C 1
ATOM 1356 O O . GLU A 1 181 ? -8.611 -4.540 7.797 1.00 95.69 181 GLU A O 1
ATOM 1361 N N . VAL A 1 182 ? -8.512 -5.519 5.780 1.00 95.88 182 VAL A N 1
ATOM 1362 C CA . VAL A 1 182 ? -9.733 -4.886 5.249 1.00 95.88 182 VAL A CA 1
ATOM 1363 C C . VAL A 1 182 ? -10.895 -5.875 5.209 1.00 95.88 182 VAL A C 1
ATOM 1365 O O . VAL A 1 182 ? -10.785 -6.965 4.646 1.00 95.88 182 VAL A O 1
ATOM 1368 N N . LYS A 1 183 ? -12.047 -5.476 5.757 1.00 94.06 183 LYS A N 1
ATOM 1369 C CA . LYS A 1 183 ? -13.301 -6.251 5.759 1.00 94.06 183 LYS A CA 1
ATOM 1370 C C . LYS A 1 183 ? -14.496 -5.362 5.406 1.00 94.06 183 LYS A C 1
ATOM 1372 O O . LYS A 1 183 ? -14.470 -4.175 5.715 1.00 94.06 183 LYS A O 1
ATOM 1377 N N . PRO A 1 184 ? -15.582 -5.890 4.814 1.00 93.19 184 PRO A N 1
ATOM 1378 C CA . PRO A 1 184 ? -16.837 -5.148 4.727 1.00 93.19 184 PRO A CA 1
ATOM 1379 C C . PRO A 1 184 ? -17.337 -4.771 6.125 1.00 93.19 184 PRO A C 1
ATOM 1381 O O . PRO A 1 184 ? -17.352 -5.610 7.031 1.00 93.19 184 PRO A O 1
ATOM 1384 N N . MET A 1 185 ? -17.757 -3.521 6.303 1.00 89.81 185 MET A N 1
ATOM 1385 C CA . MET A 1 185 ? -18.275 -3.057 7.582 1.00 89.81 185 MET A CA 1
ATOM 1386 C C . MET A 1 185 ? -19.733 -3.482 7.756 1.00 89.81 185 MET A C 1
ATOM 1388 O O . MET A 1 185 ? -20.559 -3.395 6.850 1.00 89.81 185 MET A O 1
ATOM 1392 N N . SER A 1 186 ? -20.050 -3.948 8.956 1.00 89.44 186 SER A N 1
ATOM 1393 C CA . SER A 1 186 ? -21.405 -4.246 9.403 1.00 89.44 186 SER A CA 1
ATOM 1394 C C . SER A 1 186 ? -21.481 -3.913 10.879 1.00 89.44 186 SER A C 1
ATOM 1396 O O . SER A 1 186 ? -20.550 -4.227 11.620 1.00 89.44 186 SER A O 1
ATOM 1398 N N . THR A 1 187 ? -22.595 -3.336 11.325 1.00 86.75 187 THR A N 1
ATOM 1399 C CA . THR A 1 187 ? -22.813 -2.989 12.735 1.00 86.75 187 THR A CA 1
ATOM 1400 C C . THR A 1 187 ? -22.607 -4.194 13.656 1.00 86.75 187 THR A C 1
ATOM 1402 O O . THR A 1 187 ? -21.993 -4.067 14.711 1.00 86.75 187 THR A O 1
ATOM 1405 N N . ILE A 1 188 ? -23.046 -5.386 13.234 1.00 88.06 188 ILE A N 1
ATOM 1406 C CA . ILE A 1 188 ? -22.885 -6.625 14.011 1.00 88.06 188 ILE A CA 1
ATOM 1407 C C . ILE A 1 188 ? -21.401 -7.002 14.117 1.00 88.06 188 ILE A C 1
ATOM 1409 O O . ILE A 1 188 ? -20.927 -7.334 15.202 1.00 88.06 188 ILE A O 1
ATOM 1413 N N . SER A 1 189 ? -20.653 -6.901 13.014 1.00 85.06 189 SER A N 1
ATOM 1414 C CA . SER A 1 189 ? -19.209 -7.161 12.999 1.00 85.06 189 SER A CA 1
ATOM 1415 C C . SER A 1 189 ? -18.440 -6.148 13.846 1.00 85.06 189 SER A C 1
ATOM 1417 O O . SER A 1 189 ? -17.537 -6.543 14.575 1.00 85.06 189 SER A O 1
ATOM 1419 N N . SER A 1 190 ? -18.818 -4.866 13.813 1.00 86.81 190 SER A N 1
ATOM 1420 C CA . SER A 1 190 ? -18.226 -3.820 14.656 1.00 86.81 190 SER A CA 1
ATOM 1421 C C . SER A 1 190 ? -18.433 -4.109 16.143 1.00 86.81 190 SER A C 1
ATOM 1423 O O . SER A 1 190 ? -17.469 -4.069 16.902 1.00 86.81 190 SER A O 1
ATOM 1425 N N . ILE A 1 191 ? -19.647 -4.490 16.559 1.00 87.56 191 ILE A N 1
ATOM 1426 C CA . ILE A 1 191 ? -19.936 -4.880 17.951 1.00 87.56 191 ILE A CA 1
ATOM 1427 C C . ILE A 1 191 ? -19.135 -6.127 18.349 1.00 87.56 191 ILE A C 1
ATOM 1429 O O . ILE A 1 191 ? -18.532 -6.167 19.422 1.00 87.56 191 ILE A O 1
ATOM 1433 N N . ALA A 1 192 ? -19.077 -7.138 17.477 1.00 87.88 192 ALA A N 1
ATOM 1434 C CA . ALA A 1 192 ? -18.262 -8.327 17.713 1.00 87.88 192 ALA A CA 1
ATOM 1435 C C . ALA A 1 192 ? -16.772 -7.975 17.876 1.00 87.88 192 ALA A C 1
ATOM 1437 O O . ALA A 1 192 ? -16.081 -8.575 18.700 1.00 87.88 192 ALA A O 1
ATOM 1438 N N . MET A 1 193 ? -16.288 -6.971 17.141 1.00 88.06 193 MET A N 1
ATOM 1439 C CA . MET A 1 193 ? -14.911 -6.500 17.236 1.00 88.06 193 MET A CA 1
ATOM 1440 C C . MET A 1 193 ? -14.619 -5.802 18.568 1.00 88.06 193 MET A C 1
ATOM 1442 O O . MET A 1 193 ? -13.575 -6.060 19.165 1.00 88.06 193 MET A O 1
ATOM 1446 N N . LEU A 1 194 ? -15.553 -4.998 19.089 1.00 89.62 194 LEU A N 1
ATOM 1447 C CA . LEU A 1 194 ? -15.433 -4.397 20.425 1.00 89.62 194 LEU A CA 1
ATOM 1448 C C . LEU A 1 194 ? -15.293 -5.467 21.516 1.00 89.62 194 LEU A C 1
ATOM 1450 O O . LEU A 1 194 ? -14.409 -5.373 22.370 1.00 89.62 194 LEU A O 1
ATOM 1454 N N . ASN A 1 195 ? -16.092 -6.535 21.427 1.00 87.06 195 ASN A N 1
ATOM 1455 C CA . ASN A 1 195 ? -15.977 -7.682 22.328 1.00 87.06 195 ASN A CA 1
ATOM 1456 C C . ASN A 1 195 ? -14.626 -8.395 22.172 1.00 87.06 195 ASN A C 1
ATOM 1458 O O . ASN A 1 195 ? -13.982 -8.716 23.169 1.00 87.06 195 ASN A O 1
ATOM 1462 N N . LYS A 1 196 ? -14.158 -8.603 20.932 1.00 88.00 196 LYS A N 1
ATOM 1463 C CA . LYS A 1 196 ? -12.849 -9.219 20.649 1.00 88.00 196 LYS A CA 1
ATOM 1464 C C . LYS A 1 196 ? -11.690 -8.419 21.253 1.00 88.00 196 LYS A C 1
ATOM 1466 O O . LYS A 1 196 ? -10.719 -9.013 21.715 1.00 88.00 196 LYS A O 1
ATOM 1471 N N . PHE A 1 197 ? -11.788 -7.091 21.277 1.00 86.19 197 PHE A N 1
ATOM 1472 C CA . PHE A 1 197 ? -10.792 -6.218 21.902 1.00 86.19 197 PHE A CA 1
ATOM 1473 C C . PHE A 1 197 ? -10.972 -6.030 23.412 1.00 86.19 197 PHE A C 1
ATOM 1475 O O . PHE A 1 197 ? -10.175 -5.316 24.024 1.00 86.19 197 PHE A O 1
ATOM 1482 N N . ASN A 1 198 ? -11.949 -6.718 24.013 1.00 86.19 198 ASN A N 1
ATOM 1483 C CA . ASN A 1 198 ? -12.266 -6.668 25.437 1.00 86.19 198 ASN A CA 1
ATOM 1484 C C . ASN A 1 198 ? -12.619 -5.249 25.920 1.00 86.19 198 ASN A C 1
ATOM 1486 O O . ASN A 1 198 ? -12.244 -4.851 27.026 1.00 86.19 198 ASN A O 1
ATOM 1490 N N . VAL A 1 199 ? -13.327 -4.481 25.084 1.00 86.19 199 VAL A N 1
ATOM 1491 C CA . VAL A 1 199 ? -13.838 -3.156 25.447 1.00 86.19 199 VAL A CA 1
ATOM 1492 C C . VAL A 1 199 ? -14.974 -3.330 26.452 1.00 86.19 199 VAL A C 1
ATOM 1494 O O . VAL A 1 199 ? -16.014 -3.900 26.133 1.00 86.19 199 VAL A O 1
ATOM 1497 N N . LYS A 1 200 ? -14.766 -2.853 27.682 1.00 80.88 200 LYS A N 1
ATOM 1498 C CA . LYS A 1 200 ? -15.744 -2.969 28.779 1.00 80.88 200 LYS A CA 1
ATOM 1499 C C . LYS A 1 200 ? -16.658 -1.755 28.893 1.00 80.88 200 LYS A C 1
ATOM 1501 O O . LYS A 1 200 ? -17.799 -1.887 29.321 1.00 80.88 200 LYS A O 1
ATOM 1506 N N . GLU A 1 201 ? -16.153 -0.588 28.508 1.00 83.31 201 GLU A N 1
ATOM 1507 C CA . GLU A 1 201 ? -16.858 0.682 28.599 1.00 83.31 201 GLU A CA 1
ATOM 1508 C C . GLU A 1 201 ? -16.749 1.417 27.266 1.00 83.31 201 GLU A C 1
ATOM 1510 O O . GLU A 1 201 ? -15.671 1.819 26.841 1.00 83.31 201 GLU A O 1
ATOM 1515 N N . VAL A 1 202 ? -17.886 1.588 26.592 1.00 84.50 202 VAL A N 1
ATOM 1516 C CA . VAL A 1 202 ? -17.945 2.262 25.286 1.00 84.50 202 VAL A CA 1
ATOM 1517 C C . VAL A 1 202 ? -17.680 3.767 25.419 1.00 84.50 202 VAL A C 1
ATOM 1519 O O . VAL A 1 202 ? -17.216 4.384 24.469 1.00 84.50 202 VAL A O 1
ATOM 1522 N N . GLY A 1 203 ? -17.909 4.352 26.601 1.00 85.94 203 GLY A N 1
ATOM 1523 C CA . GLY A 1 203 ? -17.629 5.767 26.877 1.00 85.94 203 GLY A CA 1
ATOM 1524 C C . GLY A 1 203 ? -16.146 6.147 26.792 1.00 85.94 203 GLY A C 1
ATOM 1525 O O . GLY A 1 203 ? -15.835 7.324 26.664 1.00 85.94 203 GLY A O 1
ATOM 1526 N N . ALA A 1 204 ? -15.246 5.160 26.822 1.00 87.19 204 ALA A N 1
ATOM 1527 C CA . ALA A 1 204 ? -13.809 5.340 26.637 1.00 87.19 204 ALA A CA 1
ATOM 1528 C C . ALA A 1 204 ? -13.361 5.308 25.161 1.00 87.19 204 ALA A C 1
ATOM 1530 O O . ALA A 1 204 ? -12.163 5.413 24.885 1.00 87.19 204 ALA A O 1
ATOM 1531 N N . LEU A 1 205 ? -14.293 5.108 24.221 1.00 93.31 205 LEU A N 1
ATOM 1532 C CA . LEU A 1 205 ? -14.001 5.091 22.792 1.00 93.31 205 LEU A CA 1
ATOM 1533 C C . LEU A 1 205 ? -14.203 6.471 22.166 1.00 93.31 205 LEU A C 1
ATOM 1535 O O . LEU A 1 205 ? -15.215 7.129 22.400 1.00 93.31 205 LEU A O 1
ATOM 1539 N N . GLU A 1 206 ? -13.280 6.858 21.294 1.00 94.12 206 GLU A N 1
ATOM 1540 C CA . GLU A 1 206 ? -13.311 8.127 20.574 1.00 94.12 206 GLU A CA 1
ATOM 1541 C C . GLU A 1 206 ? -13.334 7.910 19.059 1.00 94.12 206 GLU A C 1
ATOM 1543 O O . GLU A 1 206 ? -12.595 7.086 18.515 1.00 94.12 206 GLU A O 1
ATOM 1548 N N . GLU A 1 207 ? -14.170 8.684 18.363 1.00 95.69 207 GLU A N 1
ATOM 1549 C CA . GLU A 1 207 ? -14.099 8.820 16.907 1.00 95.69 207 GLU A CA 1
ATOM 1550 C C . GLU A 1 207 ? -13.083 9.913 16.559 1.00 95.69 207 GLU A C 1
ATOM 1552 O O . GLU A 1 207 ? -13.214 11.059 16.993 1.00 95.69 207 GLU A O 1
ATOM 1557 N N . LYS A 1 208 ? -12.090 9.579 15.733 1.00 95.88 208 LYS A N 1
ATOM 1558 C CA . LYS A 1 208 ? -11.092 10.529 15.233 1.00 95.88 208 LYS A CA 1
ATOM 1559 C C . LYS A 1 208 ? -11.054 10.508 13.712 1.00 95.88 208 LYS A C 1
ATOM 1561 O O . LYS A 1 208 ? -10.655 9.516 13.110 1.00 95.88 208 LYS A O 1
ATOM 1566 N N . VAL A 1 209 ? -11.428 11.616 13.079 1.00 96.50 209 VAL A N 1
ATOM 1567 C CA . VAL A 1 209 ? -11.305 11.775 11.623 1.00 96.50 209 VAL A CA 1
ATOM 1568 C C . VAL A 1 209 ? -9.853 12.077 11.268 1.00 96.50 209 VAL A C 1
ATOM 1570 O O . VAL A 1 209 ? -9.244 12.976 11.849 1.00 96.50 209 VAL A O 1
ATOM 1573 N N . VAL A 1 210 ? -9.303 11.339 10.308 1.00 95.25 210 VAL A N 1
ATOM 1574 C CA . VAL A 1 210 ? -7.953 11.558 9.781 1.00 95.25 210 VAL A CA 1
ATOM 1575 C C . VAL A 1 210 ? -7.986 11.688 8.266 1.00 95.25 210 VAL A C 1
ATOM 1577 O O . VAL A 1 210 ? -8.813 11.069 7.596 1.00 95.25 210 VAL A O 1
ATOM 1580 N N . ASN A 1 211 ? -7.074 12.499 7.739 1.00 92.00 211 ASN A N 1
ATOM 1581 C CA . ASN A 1 211 ? -6.870 12.656 6.306 1.00 92.00 211 ASN A CA 1
ATOM 1582 C C . ASN A 1 211 ? -5.689 11.798 5.871 1.00 92.00 211 ASN A C 1
ATOM 1584 O O . ASN A 1 211 ? -4.718 11.636 6.604 1.00 92.00 211 ASN A O 1
ATOM 1588 N N . LEU A 1 212 ? -5.794 11.263 4.670 1.00 88.56 212 LEU A N 1
ATOM 1589 C CA . LEU A 1 212 ? -4.827 10.395 4.045 1.00 88.56 212 LEU A CA 1
ATOM 1590 C C . LEU A 1 212 ? -4.393 11.060 2.741 1.00 88.56 212 LEU A C 1
ATOM 1592 O O . LEU A 1 212 ? -5.083 10.991 1.719 1.00 88.56 212 LEU A O 1
ATOM 1596 N N . GLY A 1 213 ? -3.280 11.786 2.829 1.00 86.00 213 GLY A N 1
ATOM 1597 C CA . GLY A 1 213 ? -2.564 12.340 1.690 1.00 86.00 213 GLY A CA 1
ATOM 1598 C C . GLY A 1 213 ? -1.314 11.524 1.361 1.00 86.00 213 GLY A C 1
ATOM 1599 O O . GLY A 1 213 ? -1.099 10.433 1.887 1.00 86.00 213 GLY A O 1
ATOM 1600 N N . MET A 1 214 ? -0.466 12.087 0.500 1.00 82.56 214 MET A N 1
ATOM 1601 C CA . MET A 1 214 ? 0.832 11.511 0.124 1.00 82.56 214 MET A CA 1
ATOM 1602 C C . MET A 1 214 ? 1.699 11.190 1.344 1.00 82.56 214 MET A C 1
ATOM 1604 O O . MET A 1 214 ? 2.214 10.081 1.468 1.00 82.56 214 MET A O 1
ATOM 1608 N N . GLU A 1 215 ? 1.854 12.150 2.257 1.00 85.88 215 GLU A N 1
ATOM 1609 C CA . GLU A 1 215 ? 2.730 11.994 3.419 1.00 85.88 215 GLU A CA 1
ATOM 1610 C C . GLU A 1 215 ? 2.240 10.892 4.362 1.00 85.88 215 GLU A C 1
ATOM 1612 O O . GLU A 1 215 ? 3.021 10.039 4.783 1.00 85.88 215 GLU A O 1
ATOM 1617 N N . GLU A 1 216 ? 0.943 10.866 4.677 1.00 89.56 216 GLU A N 1
ATOM 1618 C CA . GLU A 1 216 ? 0.342 9.803 5.487 1.00 89.56 216 GLU A CA 1
ATOM 1619 C C . GLU A 1 216 ? 0.419 8.456 4.772 1.00 89.56 216 GLU A C 1
ATOM 1621 O O . GLU A 1 216 ? 0.695 7.440 5.406 1.00 89.56 216 GLU A O 1
ATOM 1626 N N . GLY A 1 217 ? 0.244 8.452 3.452 1.00 89.06 217 GLY A N 1
ATOM 1627 C CA . GLY A 1 217 ? 0.410 7.285 2.599 1.00 89.06 217 GLY A CA 1
ATOM 1628 C C . GLY A 1 217 ? 1.796 6.653 2.702 1.00 89.06 217 GLY A C 1
ATOM 1629 O O . GLY A 1 217 ? 1.913 5.445 2.910 1.00 89.06 217 GLY A O 1
ATOM 1630 N N . LEU A 1 218 ? 2.850 7.467 2.622 1.00 87.50 218 LEU A N 1
ATOM 1631 C CA . LEU A 1 218 ? 4.233 7.011 2.785 1.00 87.50 218 LEU A CA 1
ATOM 1632 C C . LEU A 1 218 ? 4.518 6.539 4.216 1.00 87.50 218 LEU A C 1
ATOM 1634 O O . LEU A 1 218 ? 5.159 5.503 4.401 1.00 87.50 218 LEU A O 1
ATOM 1638 N N . LYS A 1 219 ? 3.994 7.237 5.234 1.00 90.44 219 LYS A N 1
ATOM 1639 C CA . LYS A 1 219 ? 4.097 6.810 6.643 1.00 90.44 219 LYS A CA 1
ATOM 1640 C C . LYS A 1 219 ? 3.414 5.460 6.874 1.00 90.44 219 LYS A C 1
ATOM 1642 O O . LYS A 1 219 ? 3.983 4.613 7.560 1.00 90.44 219 LYS A O 1
ATOM 1647 N N . LEU A 1 220 ? 2.238 5.235 6.284 1.00 92.50 220 LEU A N 1
ATOM 1648 C CA . LEU A 1 220 ? 1.521 3.957 6.337 1.00 92.50 220 LEU A CA 1
ATOM 1649 C C . LEU A 1 220 ? 2.289 2.846 5.633 1.00 92.50 220 LEU A C 1
ATOM 1651 O O . LEU A 1 220 ? 2.468 1.778 6.213 1.00 92.50 220 LEU A O 1
ATOM 1655 N N . LEU A 1 221 ? 2.786 3.106 4.421 1.00 90.81 221 LEU A N 1
ATOM 1656 C CA . LEU A 1 221 ? 3.604 2.153 3.678 1.00 90.81 221 LEU A CA 1
ATOM 1657 C C . LEU A 1 221 ? 4.837 1.747 4.493 1.00 90.81 221 LEU A C 1
ATOM 1659 O O . LEU A 1 221 ? 5.080 0.557 4.678 1.00 90.81 221 LEU A O 1
ATOM 1663 N N . LYS A 1 222 ? 5.563 2.714 5.063 1.00 89.31 222 LYS A N 1
ATOM 1664 C CA . LYS A 1 222 ? 6.712 2.443 5.935 1.00 89.31 222 LYS A CA 1
ATOM 1665 C C . LYS A 1 222 ? 6.317 1.623 7.162 1.00 89.31 222 LYS A C 1
ATOM 1667 O O . LYS A 1 222 ? 6.911 0.582 7.421 1.00 89.31 222 LYS A O 1
ATOM 1672 N N . ALA A 1 223 ? 5.298 2.061 7.899 1.00 91.44 223 ALA A N 1
ATOM 1673 C CA . ALA A 1 223 ? 4.851 1.382 9.109 1.00 91.44 223 ALA A CA 1
ATOM 1674 C C . ALA A 1 223 ? 4.364 -0.052 8.833 1.00 91.44 223 ALA A C 1
ATOM 1676 O O . ALA A 1 223 ? 4.632 -0.929 9.649 1.00 91.44 223 ALA A O 1
ATOM 1677 N N . SER A 1 224 ? 3.744 -0.314 7.676 1.00 92.69 224 SER A N 1
ATOM 1678 C CA . SER A 1 224 ? 3.295 -1.657 7.271 1.00 92.69 224 SER A CA 1
ATOM 1679 C C . SER A 1 224 ? 4.431 -2.666 7.073 1.00 92.69 224 SER A C 1
ATOM 1681 O O . SER A 1 224 ? 4.217 -3.867 7.210 1.00 92.69 224 SER A O 1
ATOM 1683 N N . LEU A 1 225 ? 5.647 -2.188 6.791 1.00 89.69 225 LEU A N 1
ATOM 1684 C CA . LEU A 1 225 ? 6.845 -3.024 6.675 1.00 89.69 225 LEU A CA 1
ATOM 1685 C C . LEU A 1 225 ? 7.537 -3.262 8.029 1.00 89.69 225 LEU A C 1
ATOM 1687 O O . LEU A 1 225 ? 8.423 -4.108 8.120 1.00 89.69 225 LEU A O 1
ATOM 1691 N N . GLU A 1 226 ? 7.161 -2.511 9.068 1.00 88.25 226 GLU A N 1
ATOM 1692 C CA . GLU A 1 226 ? 7.844 -2.485 10.367 1.00 88.25 226 GLU A CA 1
ATOM 1693 C C . GLU A 1 226 ? 6.999 -3.064 11.514 1.00 88.25 226 GLU A C 1
ATOM 1695 O O . GLU A 1 226 ? 7.560 -3.561 12.489 1.00 88.25 226 GLU A O 1
ATOM 1700 N N . THR A 1 227 ? 5.667 -2.956 11.459 1.00 91.81 227 THR A N 1
ATOM 1701 C CA . THR A 1 227 ? 4.769 -3.329 12.565 1.00 91.81 227 THR A CA 1
ATOM 1702 C C . THR A 1 227 ? 3.377 -3.745 12.081 1.00 91.81 227 THR A C 1
ATOM 1704 O O . THR A 1 227 ? 2.950 -3.384 10.990 1.00 91.81 227 THR A O 1
ATOM 1707 N N . SER A 1 228 ? 2.633 -4.446 12.940 1.00 92.69 228 SER A N 1
ATOM 1708 C CA . SER A 1 228 ? 1.201 -4.730 12.784 1.00 92.69 228 SER A CA 1
ATOM 1709 C C . SER A 1 228 ? 0.289 -3.708 13.488 1.00 92.69 228 SER A C 1
ATOM 1711 O O . SER A 1 228 ? -0.920 -3.895 13.530 1.00 92.69 228 SER A O 1
ATOM 1713 N N . THR A 1 229 ? 0.836 -2.656 14.106 1.00 94.31 229 THR A N 1
ATOM 1714 C CA . THR A 1 229 ? 0.077 -1.558 14.751 1.00 94.31 229 THR A CA 1
ATOM 1715 C C . THR A 1 229 ? 0.166 -0.274 13.931 1.00 94.31 229 THR A C 1
ATOM 1717 O O . THR A 1 229 ? 0.602 0.780 14.398 1.00 94.31 229 THR A O 1
ATOM 1720 N N . VAL A 1 230 ? -0.163 -0.393 12.649 1.00 96.38 230 VAL A N 1
ATOM 1721 C CA . VAL A 1 230 ? 0.134 0.598 11.617 1.00 96.38 230 VAL A CA 1
ATOM 1722 C C . VAL A 1 230 ? -0.662 1.885 11.823 1.00 96.38 230 VAL A C 1
ATOM 1724 O O . VAL A 1 230 ? -0.069 2.965 11.873 1.00 96.38 230 VAL A O 1
ATOM 1727 N N . LEU A 1 231 ? -1.984 1.794 11.991 1.00 96.50 231 LEU A N 1
ATOM 1728 C CA . LEU A 1 231 ? -2.840 2.975 12.163 1.00 96.50 231 LEU A CA 1
ATOM 1729 C C . LEU A 1 231 ? -2.527 3.698 13.476 1.00 96.50 231 LEU A C 1
ATOM 1731 O O . LEU A 1 231 ? -2.426 4.925 13.507 1.00 96.50 231 LEU A O 1
ATOM 1735 N N . THR A 1 232 ? -2.314 2.938 14.547 1.00 95.81 232 THR A N 1
ATOM 1736 C CA . THR A 1 232 ? -1.912 3.454 15.855 1.00 95.81 232 THR A CA 1
ATOM 1737 C C . THR A 1 232 ? -0.579 4.198 15.758 1.00 95.81 232 THR A C 1
ATOM 1739 O O . THR A 1 232 ? -0.483 5.346 16.196 1.00 95.81 232 THR A O 1
ATOM 1742 N N . LYS A 1 233 ? 0.443 3.595 15.134 1.00 94.62 233 LYS A N 1
ATOM 1743 C CA . LYS A 1 233 ? 1.765 4.216 14.971 1.00 94.62 233 LYS A CA 1
ATOM 1744 C C . LYS A 1 233 ? 1.687 5.518 14.173 1.00 94.62 233 LYS A C 1
ATOM 1746 O O . LYS A 1 233 ? 2.280 6.510 14.588 1.00 94.62 233 LYS A O 1
ATOM 1751 N N . VAL A 1 234 ? 0.950 5.530 13.060 1.00 94.06 234 VAL A N 1
ATOM 1752 C CA . VAL A 1 234 ? 0.896 6.688 12.153 1.00 94.06 234 VAL A CA 1
ATOM 1753 C C . VAL A 1 234 ? 0.031 7.828 12.697 1.00 94.06 234 VAL A C 1
ATOM 1755 O O . VAL A 1 234 ? 0.442 8.982 12.614 1.00 94.06 234 VAL A O 1
ATOM 1758 N N . PHE A 1 235 ? -1.143 7.540 13.268 1.00 94.75 235 PHE A N 1
ATOM 1759 C CA . PHE A 1 235 ? -2.140 8.576 13.586 1.00 94.75 235 PHE A CA 1
ATOM 1760 C C . PHE A 1 235 ? -2.263 8.936 15.070 1.00 94.75 235 PHE A C 1
ATOM 1762 O O . PHE A 1 235 ? -2.846 9.980 15.398 1.00 94.75 235 PHE A O 1
ATOM 1769 N N . LEU A 1 236 ? -1.752 8.090 15.969 1.00 91.88 236 LEU A N 1
ATOM 1770 C CA . LEU A 1 236 ? -1.701 8.373 17.409 1.00 91.88 236 LEU A CA 1
ATOM 1771 C C . LEU A 1 236 ? -0.281 8.691 17.893 1.00 91.88 236 LEU A C 1
ATOM 1773 O O . LEU A 1 236 ? -0.133 9.212 18.992 1.00 91.88 236 LEU A O 1
ATOM 1777 N N . GLY A 1 237 ? 0.743 8.456 17.063 1.00 75.50 237 GLY A N 1
ATOM 1778 C CA . GLY A 1 237 ? 2.108 8.889 17.347 1.00 75.50 237 GLY A CA 1
ATOM 1779 C C . GLY A 1 237 ? 2.704 8.195 18.565 1.00 75.50 237 GLY A C 1
ATOM 1780 O O . GLY A 1 237 ? 3.228 8.861 19.456 1.00 75.50 237 GLY A O 1
ATOM 1781 N N . LEU A 1 238 ? 2.634 6.860 18.616 1.00 58.72 238 LEU A N 1
ATOM 1782 C CA . LEU A 1 238 ? 3.351 6.118 19.648 1.00 58.72 238 LEU A CA 1
ATOM 1783 C C . LEU A 1 238 ? 4.851 6.428 19.544 1.00 58.72 238 LEU A C 1
ATOM 1785 O O . LEU A 1 238 ? 5.534 5.979 18.620 1.00 58.72 238 LEU A O 1
ATOM 1789 N N . HIS A 1 239 ? 5.373 7.153 20.536 1.00 44.41 239 HIS A N 1
ATOM 1790 C CA . HIS A 1 239 ? 6.758 6.976 20.937 1.00 44.41 239 HIS A CA 1
ATOM 1791 C C . HIS A 1 239 ? 6.937 5.484 21.206 1.00 44.41 239 HIS A C 1
ATOM 1793 O O . HIS A 1 239 ? 6.205 4.903 22.005 1.00 44.41 239 HIS A O 1
ATOM 1799 N N . VAL A 1 240 ? 7.893 4.855 20.525 1.00 41.38 240 VAL A N 1
ATOM 1800 C CA . VAL A 1 240 ? 8.365 3.517 20.885 1.00 41.38 240 VAL A CA 1
ATOM 1801 C C . VAL A 1 240 ? 9.086 3.639 22.230 1.00 41.38 240 VAL A C 1
ATOM 1803 O O . VAL A 1 240 ? 10.308 3.671 22.309 1.00 41.38 240 VAL A O 1
ATOM 1806 N N . SER A 1 241 ? 8.318 3.771 23.300 1.00 38.50 241 SER A N 1
ATOM 1807 C CA . SER A 1 241 ? 8.701 3.371 24.640 1.00 38.50 241 SER A CA 1
ATOM 1808 C C . SER A 1 241 ? 7.870 2.130 24.932 1.00 38.50 241 SER A C 1
ATOM 1810 O O . SER A 1 241 ? 6.653 2.223 25.039 1.00 38.50 241 SER A O 1
ATOM 1812 N N . GLU A 1 242 ? 8.551 0.985 24.995 1.00 43.12 242 GLU A N 1
ATOM 1813 C CA . GLU A 1 242 ? 8.023 -0.324 25.410 1.00 43.12 242 GLU A CA 1
ATOM 1814 C C . GLU A 1 242 ? 7.121 -1.056 24.404 1.00 43.12 242 GLU A C 1
ATOM 1816 O O . GLU A 1 242 ? 5.905 -1.101 24.528 1.00 43.12 242 GLU A O 1
ATOM 1821 N N . LEU A 1 243 ? 7.759 -1.688 23.413 1.00 37.28 243 LEU A N 1
ATOM 1822 C CA . LEU A 1 243 ? 7.560 -3.102 23.025 1.00 37.28 243 LEU A CA 1
ATOM 1823 C C . LEU A 1 243 ? 8.548 -3.446 21.896 1.00 37.28 243 LEU A C 1
ATOM 1825 O O . LEU A 1 243 ? 8.196 -3.902 20.814 1.00 37.28 243 LEU A O 1
ATOM 1829 N N . SER A 1 244 ? 9.829 -3.196 22.158 1.00 31.89 244 SER A N 1
ATOM 1830 C CA . SER A 1 244 ? 10.876 -4.035 21.584 1.00 31.89 244 SER A CA 1
ATOM 1831 C C . SER A 1 244 ? 11.010 -5.224 22.534 1.00 31.89 244 SER A C 1
ATOM 1833 O O . SER A 1 244 ? 11.167 -4.983 23.737 1.00 31.89 244 SER A O 1
ATOM 1835 N N . PRO A 1 245 ? 10.985 -6.488 22.075 1.00 37.12 245 PRO A N 1
ATOM 1836 C CA . PRO A 1 245 ? 11.702 -7.512 22.804 1.00 37.12 245 PRO A CA 1
ATOM 1837 C C . PRO A 1 245 ? 13.177 -7.121 22.702 1.00 37.12 245 PRO A C 1
ATOM 1839 O O . PRO A 1 245 ? 13.875 -7.444 21.742 1.00 37.12 245 PRO A O 1
ATOM 1842 N N . VAL A 1 246 ? 13.649 -6.351 23.681 1.00 39.34 246 VAL A N 1
ATOM 1843 C CA . VAL A 1 246 ? 15.076 -6.161 23.879 1.00 39.34 246 VAL A CA 1
ATOM 1844 C C . VAL A 1 246 ? 15.585 -7.539 24.273 1.00 39.34 246 VAL A C 1
ATOM 1846 O O . VAL A 1 246 ? 15.463 -7.950 25.424 1.00 39.34 246 VAL A O 1
ATOM 1849 N N . CYS A 1 247 ? 16.134 -8.283 23.315 1.00 39.69 247 CYS A N 1
ATOM 1850 C CA . CYS A 1 247 ? 17.089 -9.325 23.648 1.00 39.69 247 CYS A CA 1
ATOM 1851 C C . CYS A 1 247 ? 18.269 -8.597 24.298 1.00 39.69 247 CYS A C 1
ATOM 1853 O O . CYS A 1 247 ? 19.123 -8.027 23.615 1.00 39.69 247 CYS A O 1
ATOM 1855 N N . GLY A 1 248 ? 18.217 -8.505 25.629 1.00 39.78 248 GLY A N 1
ATOM 1856 C CA . GLY A 1 248 ? 19.246 -7.901 26.456 1.00 39.78 248 GLY A CA 1
ATOM 1857 C C . GLY A 1 248 ? 20.580 -8.542 26.122 1.00 39.78 248 GLY A C 1
ATOM 1858 O O . GLY A 1 248 ? 20.696 -9.761 26.010 1.00 39.78 248 GLY A O 1
ATOM 1859 N N . ARG A 1 249 ? 21.584 -7.701 25.913 1.00 45.69 249 ARG A N 1
ATOM 1860 C CA . ARG A 1 249 ? 22.898 -8.081 25.405 1.00 45.69 249 ARG A CA 1
ATOM 1861 C C . ARG A 1 249 ? 23.796 -8.713 26.484 1.00 45.69 249 ARG A C 1
ATOM 1863 O O . ARG A 1 249 ? 25.008 -8.663 26.330 1.00 45.69 249 ARG A O 1
ATOM 1870 N N . ASP A 1 250 ? 23.220 -9.308 27.534 1.00 44.28 250 ASP A N 1
ATOM 1871 C CA . ASP A 1 250 ? 23.949 -9.621 28.774 1.00 44.28 250 ASP A CA 1
ATOM 1872 C C . ASP A 1 250 ? 23.853 -11.078 29.276 1.00 44.28 250 ASP A C 1
ATOM 1874 O O . ASP A 1 250 ? 24.387 -11.372 30.342 1.00 44.28 250 ASP A O 1
ATOM 1878 N N . ASP A 1 251 ? 23.274 -12.032 28.532 1.00 47.94 251 ASP A N 1
ATOM 1879 C CA . ASP A 1 251 ? 23.430 -13.461 28.875 1.00 47.94 251 ASP A CA 1
ATOM 1880 C C . ASP A 1 251 ? 23.400 -14.389 27.638 1.00 47.94 251 ASP A C 1
ATOM 1882 O O . ASP A 1 251 ? 22.342 -14.585 27.035 1.00 47.94 251 ASP A O 1
ATOM 1886 N N . PRO A 1 252 ? 24.531 -15.016 27.256 1.00 48.59 252 PRO A N 1
ATOM 1887 C CA . PRO A 1 252 ? 24.603 -15.982 26.155 1.00 48.59 252 PRO A CA 1
ATOM 1888 C C . PRO A 1 252 ? 23.818 -17.290 26.372 1.00 48.59 252 PRO A C 1
ATOM 1890 O O . PRO A 1 252 ? 23.840 -18.149 25.491 1.00 48.59 252 PRO A O 1
ATOM 1893 N N . ARG A 1 253 ? 23.170 -17.501 27.530 1.00 50.12 253 ARG A N 1
ATOM 1894 C CA . ARG A 1 253 ? 22.453 -18.750 27.861 1.00 50.12 253 ARG A CA 1
ATOM 1895 C C . ARG A 1 253 ? 20.934 -18.621 28.005 1.00 50.12 253 ARG A C 1
ATOM 1897 O O . ARG A 1 253 ? 20.278 -19.631 28.261 1.00 50.12 253 ARG A O 1
ATOM 1904 N N . ALA A 1 254 ? 20.351 -17.439 27.819 1.00 49.00 254 ALA A N 1
ATOM 1905 C CA . ALA A 1 254 ? 18.901 -17.270 27.913 1.00 49.00 254 ALA A CA 1
ATOM 1906 C C . ALA A 1 254 ? 18.184 -17.743 26.629 1.00 49.00 254 ALA A C 1
ATOM 1908 O O . ALA A 1 254 ? 18.429 -17.236 25.535 1.00 49.00 254 ALA A O 1
ATOM 1909 N N . ILE A 1 255 ? 17.267 -18.709 26.759 1.00 53.50 255 ILE A N 1
ATOM 1910 C CA . ILE A 1 255 ? 16.390 -19.171 25.670 1.00 53.50 255 ILE A CA 1
ATOM 1911 C C . ILE A 1 255 ? 15.159 -18.252 25.606 1.00 53.50 255 ILE A C 1
ATOM 1913 O O . ILE A 1 255 ? 14.461 -18.088 26.606 1.00 53.50 255 ILE A O 1
ATOM 1917 N N . CYS A 1 256 ? 14.866 -17.676 24.432 1.00 45.50 256 CYS A N 1
ATOM 1918 C CA . CYS A 1 256 ? 13.622 -16.933 24.185 1.00 45.50 256 CYS A CA 1
ATOM 1919 C C . CYS A 1 256 ? 12.409 -17.872 24.334 1.00 45.50 256 CYS A C 1
ATOM 1921 O O . CYS A 1 256 ? 12.245 -18.794 23.531 1.00 45.50 256 CYS A O 1
ATOM 1923 N N . SER A 1 257 ? 11.532 -17.615 25.311 1.00 48.78 257 SER A N 1
ATOM 1924 C CA . SER A 1 257 ? 10.344 -18.442 25.587 1.00 48.78 257 SER A CA 1
ATOM 1925 C C . SER A 1 257 ? 9.248 -18.368 24.516 1.00 48.78 257 SER A C 1
ATOM 1927 O O . SER A 1 257 ? 8.324 -19.173 24.557 1.00 48.78 257 SER A O 1
ATOM 1929 N N . GLU A 1 258 ? 9.345 -17.447 23.552 1.00 48.28 258 GLU A N 1
ATOM 1930 C CA . GLU A 1 258 ? 8.386 -17.323 22.442 1.00 48.28 258 GLU A CA 1
ATOM 1931 C C . GLU A 1 258 ? 8.918 -17.846 21.096 1.00 48.28 258 GLU A C 1
ATOM 1933 O O . GLU A 1 258 ? 8.135 -18.170 20.208 1.00 48.28 258 GLU A O 1
ATOM 1938 N N . CYS A 1 259 ? 10.240 -17.967 20.929 1.00 55.78 259 CYS A N 1
ATOM 1939 C CA . CYS A 1 259 ? 10.852 -18.148 19.609 1.00 55.78 259 CYS A CA 1
ATOM 1940 C C . CYS A 1 259 ? 11.359 -19.575 19.315 1.00 55.78 259 CYS A C 1
ATOM 1942 O O . CYS A 1 259 ? 11.600 -19.903 18.159 1.00 55.78 259 CYS A O 1
ATOM 1944 N N . ASN A 1 260 ? 11.612 -20.399 20.340 1.00 41.22 260 ASN A N 1
ATOM 1945 C CA . ASN A 1 260 ? 12.229 -21.740 20.267 1.00 41.22 260 ASN A CA 1
ATOM 1946 C C . ASN A 1 260 ? 13.453 -21.913 19.321 1.00 41.22 260 ASN A C 1
ATOM 1948 O O . ASN A 1 260 ? 13.739 -23.025 18.880 1.00 41.22 260 ASN A O 1
ATOM 1952 N N . TYR A 1 261 ? 14.204 -20.844 19.029 1.00 43.06 261 TYR A N 1
ATOM 1953 C CA . TYR A 1 261 ? 15.459 -20.895 18.269 1.00 43.06 261 TYR A CA 1
ATOM 1954 C C . TYR A 1 261 ? 16.656 -20.648 19.192 1.00 43.06 261 TYR A C 1
ATOM 1956 O O . TYR A 1 261 ? 16.708 -19.647 19.905 1.00 43.06 261 TYR A O 1
ATOM 1964 N N . THR A 1 262 ? 17.634 -21.555 19.164 1.00 39.03 262 THR A N 1
ATOM 1965 C CA . THR A 1 262 ? 18.941 -21.396 19.818 1.00 39.03 262 THR A CA 1
ATOM 1966 C C . THR A 1 262 ? 19.904 -20.707 18.847 1.00 39.03 262 THR A C 1
ATOM 1968 O O . THR A 1 262 ? 20.139 -21.202 17.746 1.00 39.03 262 THR A O 1
ATOM 1971 N N . LEU A 1 263 ? 20.470 -19.561 19.235 1.00 39.69 263 LEU A N 1
ATOM 1972 C CA . LEU A 1 263 ? 21.552 -18.909 18.492 1.00 39.69 263 LEU A CA 1
ATOM 1973 C C . LEU A 1 263 ? 22.846 -19.708 18.704 1.00 39.69 263 LEU A C 1
ATOM 1975 O O . LEU A 1 263 ? 23.455 -19.641 19.767 1.00 39.69 263 LEU A O 1
ATOM 1979 N N . SER A 1 264 ? 23.263 -20.478 17.699 1.00 34.66 264 SER A N 1
ATOM 1980 C CA . SER A 1 264 ? 24.573 -21.134 17.694 1.00 34.66 264 SER A CA 1
ATO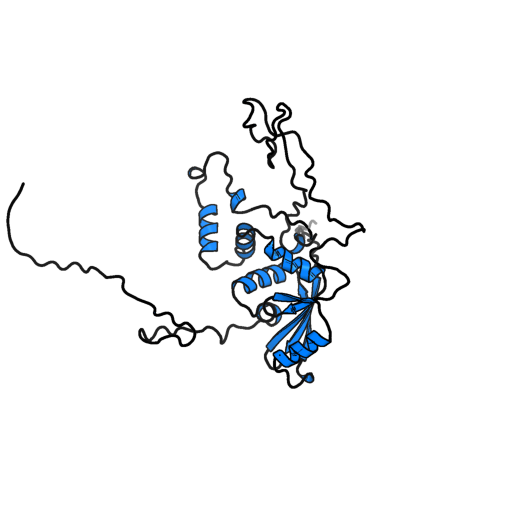M 1981 C C . SER A 1 264 ? 25.648 -20.113 17.321 1.00 34.66 264 SER A C 1
ATOM 1983 O O . SER A 1 264 ? 25.837 -19.809 16.145 1.00 34.66 264 SER A O 1
ATOM 1985 N N . THR A 1 265 ? 26.358 -19.566 18.307 1.00 39.53 265 THR A N 1
ATOM 1986 C CA . THR A 1 265 ? 27.596 -18.814 18.067 1.00 39.53 265 THR A CA 1
ATOM 1987 C C . THR A 1 265 ? 28.789 -19.760 18.110 1.00 39.53 265 THR A C 1
ATOM 1989 O O . THR A 1 265 ? 29.427 -19.905 19.148 1.00 39.53 265 THR A O 1
ATOM 1992 N N . GLU A 1 266 ? 29.126 -20.366 16.975 1.00 32.50 266 GLU A N 1
ATOM 1993 C CA . GLU A 1 266 ? 30.485 -20.855 16.733 1.00 32.50 266 GLU A CA 1
ATOM 1994 C C . GLU A 1 266 ? 30.925 -20.422 15.331 1.00 32.50 266 GLU A C 1
ATOM 1996 O O . GLU A 1 266 ? 30.531 -20.996 14.320 1.00 32.50 266 GLU A O 1
ATOM 2001 N N . VAL A 1 267 ? 31.755 -19.380 15.277 1.00 30.73 267 VAL A N 1
ATOM 2002 C CA . VAL A 1 267 ? 32.721 -19.193 14.191 1.00 30.73 267 VAL A CA 1
ATOM 2003 C C . VAL A 1 267 ? 34.087 -19.411 14.842 1.00 30.73 267 VAL A C 1
ATOM 2005 O O . VAL A 1 267 ? 34.440 -18.63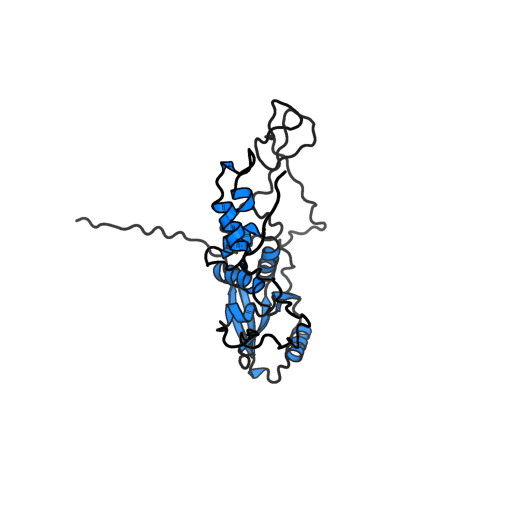4 15.733 1.00 30.73 267 VAL A O 1
ATOM 2008 N N . PRO A 1 268 ? 34.851 -20.459 14.491 1.00 33.00 268 PRO A N 1
ATOM 2009 C CA . PRO A 1 268 ? 36.140 -20.695 15.119 1.00 33.00 268 PRO A CA 1
ATOM 2010 C C . PRO A 1 268 ? 37.157 -19.643 14.665 1.00 33.00 268 PRO A C 1
ATOM 2012 O O . PRO A 1 268 ? 37.502 -19.521 13.490 1.00 33.00 268 PRO A O 1
ATOM 2015 N N . TYR A 1 269 ? 37.649 -18.898 15.649 1.00 26.56 269 TYR A N 1
ATOM 2016 C CA . TYR A 1 269 ? 38.865 -18.102 15.599 1.00 26.56 269 TYR A CA 1
ATOM 2017 C C . TYR A 1 269 ? 40.068 -19.053 15.503 1.00 26.56 269 TYR A C 1
ATOM 2019 O O . TYR A 1 269 ? 40.385 -19.749 16.467 1.00 26.56 269 TYR A O 1
ATOM 2027 N N . VAL A 1 270 ? 40.748 -19.103 14.354 1.00 31.28 270 VAL A N 1
ATOM 2028 C CA . VAL A 1 270 ? 42.059 -19.764 14.258 1.00 31.28 270 VAL A CA 1
ATOM 2029 C C . VAL A 1 270 ? 43.117 -18.758 14.702 1.00 31.28 270 VAL A C 1
ATOM 2031 O O . VAL A 1 270 ? 43.554 -17.903 13.935 1.00 31.28 270 VAL A O 1
ATOM 2034 N N . ALA A 1 271 ? 43.504 -18.852 15.973 1.00 31.00 271 ALA A N 1
ATOM 2035 C CA . ALA A 1 271 ? 44.684 -18.190 16.506 1.00 31.00 271 ALA A CA 1
ATOM 2036 C C . ALA A 1 271 ? 45.941 -18.879 15.958 1.00 31.00 271 ALA A C 1
ATOM 2038 O O . ALA A 1 271 ? 46.129 -20.081 16.143 1.00 31.00 271 ALA A O 1
ATOM 2039 N N . ALA A 1 272 ? 46.820 -18.111 15.319 1.00 28.75 272 ALA A N 1
ATOM 2040 C CA . ALA A 1 272 ? 48.180 -18.541 15.037 1.00 28.75 272 ALA A CA 1
ATOM 2041 C C . ALA A 1 272 ? 48.939 -18.747 16.361 1.00 28.75 272 ALA A C 1
ATOM 2043 O O . ALA A 1 272 ? 49.099 -17.806 17.140 1.00 28.75 272 ALA A O 1
ATOM 2044 N N . GLN A 1 273 ? 49.431 -19.962 16.601 1.00 31.47 273 GLN A N 1
ATOM 2045 C CA . GLN A 1 273 ? 50.481 -20.225 17.580 1.00 31.47 273 GLN A CA 1
ATOM 2046 C C . GLN A 1 273 ? 51.748 -20.635 16.837 1.00 31.47 273 GLN A C 1
ATOM 2048 O O . GLN A 1 273 ? 51.794 -21.649 16.147 1.00 31.47 273 GLN A O 1
ATOM 2053 N N . ALA A 1 274 ? 52.774 -19.803 16.987 1.00 29.73 274 ALA A N 1
ATOM 2054 C CA . ALA A 1 274 ? 54.141 -20.156 16.676 1.00 29.73 274 ALA A CA 1
ATOM 2055 C C . ALA A 1 274 ? 54.688 -21.034 17.808 1.00 29.73 274 ALA A C 1
ATOM 2057 O O . ALA A 1 274 ? 54.764 -20.591 18.952 1.00 29.73 274 ALA A O 1
ATOM 2058 N N . THR A 1 275 ? 55.134 -22.238 17.469 1.00 32.22 275 THR A N 1
ATOM 2059 C CA . THR A 1 275 ? 56.165 -22.954 18.222 1.00 32.22 275 THR A CA 1
ATOM 2060 C C . THR A 1 275 ? 57.169 -23.508 17.228 1.00 32.22 275 THR A C 1
ATOM 2062 O O . THR A 1 275 ? 56.813 -24.220 16.291 1.00 32.22 275 THR A O 1
ATOM 2065 N N . ALA A 1 276 ? 58.418 -23.102 17.424 1.00 31.47 276 ALA A N 1
ATOM 2066 C CA . ALA A 1 276 ? 59.586 -23.624 16.747 1.00 31.47 276 ALA A CA 1
ATOM 2067 C C . ALA A 1 276 ? 59.794 -25.103 17.097 1.00 31.47 276 ALA A C 1
ATOM 2069 O O . ALA A 1 276 ? 59.620 -25.467 18.254 1.00 31.47 276 ALA A O 1
ATOM 2070 N N . GLU A 1 277 ? 60.188 -25.910 16.110 1.00 32.44 277 GLU A N 1
ATOM 2071 C CA . GLU A 1 277 ? 61.351 -26.815 16.140 1.00 32.44 277 GLU A CA 1
ATOM 2072 C C . GLU A 1 277 ? 61.307 -27.795 14.952 1.00 32.44 277 GLU A C 1
ATOM 2074 O O . GLU A 1 277 ? 60.274 -28.382 14.651 1.00 32.44 277 GLU A O 1
ATOM 2079 N N . GLY A 1 278 ? 62.465 -28.006 14.313 1.00 30.66 278 GLY A N 1
ATOM 2080 C CA . GLY A 1 278 ? 62.788 -29.302 13.704 1.00 30.66 278 GLY A CA 1
ATOM 2081 C C . GLY A 1 278 ? 62.606 -29.477 12.192 1.00 30.66 278 GLY A C 1
ATOM 2082 O O . GLY A 1 278 ? 61.664 -30.114 11.755 1.00 30.66 278 GLY A O 1
ATOM 2083 N N . SER A 1 279 ? 63.597 -29.007 11.426 1.00 31.59 279 SER A N 1
ATOM 2084 C CA . SER A 1 279 ? 64.372 -29.782 10.432 1.00 31.59 279 SER A CA 1
ATOM 2085 C C . SER A 1 279 ? 63.695 -30.717 9.397 1.00 31.59 279 SER A C 1
ATOM 2087 O O . SER A 1 279 ? 63.086 -31.715 9.766 1.00 31.59 279 SER A O 1
ATOM 2089 N N . LEU A 1 280 ? 64.125 -30.517 8.128 1.00 32.66 280 LEU A N 1
ATOM 2090 C CA . LEU A 1 280 ? 64.361 -31.518 7.049 1.00 32.66 280 LEU A CA 1
ATOM 2091 C C . LEU A 1 280 ? 63.102 -31.976 6.259 1.00 32.66 280 LEU A C 1
ATOM 2093 O O . LEU A 1 280 ? 62.089 -32.281 6.860 1.00 32.66 280 LEU A O 1
ATOM 2097 N N . VAL A 1 281 ? 63.026 -32.086 4.920 1.00 29.95 281 VAL A N 1
ATOM 2098 C CA . VAL A 1 281 ? 63.961 -32.093 3.772 1.00 29.95 281 VAL A CA 1
ATOM 2099 C C . VAL A 1 281 ? 63.179 -31.636 2.519 1.00 29.95 281 VAL A C 1
ATOM 2101 O O . VAL A 1 281 ? 61.983 -31.888 2.408 1.00 29.95 281 VAL A O 1
ATOM 2104 N N . TRP A 1 282 ? 63.878 -31.007 1.575 1.00 33.22 282 TRP A N 1
ATOM 2105 C CA . TRP A 1 282 ? 63.468 -30.694 0.200 1.00 33.22 282 TRP A CA 1
ATOM 2106 C C . TRP A 1 282 ? 63.143 -31.940 -0.643 1.00 33.22 282 TRP A C 1
ATOM 2108 O O . TRP A 1 282 ? 63.887 -32.911 -0.549 1.00 33.22 282 TRP A O 1
ATOM 2118 N N . TRP A 1 283 ? 62.095 -31.890 -1.471 1.00 46.91 283 TRP A N 1
ATOM 2119 C CA . TRP A 1 283 ? 62.093 -31.962 -2.950 1.00 46.91 283 TRP A CA 1
ATOM 2120 C C . TRP A 1 283 ? 60.676 -31.665 -3.451 1.00 46.91 283 TRP A C 1
ATOM 2122 O O . TRP A 1 283 ? 59.717 -32.180 -2.834 1.00 46.91 283 TRP A O 1
#

InterPro domains:
  IPR007750 Protein of unknown function DUF674 [PF05056] (16-237)
  IPR007750 Protein of unknown function DUF674 [PTHR33103] (14-237)

Mean predicted aligned error: 15.62 Å

Foldseek 3Di:
DDDDDDDDPDDPDPWDKAKWKFKAQQVVLATLWIWDFQQVLLLVVVLVQDDPLLLLLLLVVVPDDDPSVVVLVCLVPPDCVPPDPPDDSCVRNPPDRDDFFHPNVCQADVDPPVPDQWWFDWPVDPDPDIDSDAFPDDPVDPPTGRHHTDDDDDDPPPDDDPDPTGPDDRVFIWIQGQLRDIDTDDPVVVVVSCVVVVPPDSVSIDIDMDMGGNVLSSQLSSQNVPDSRRCSCSPSPDDPDDDDPPPDPPDLPDDDPVPRDRDDDDDDDDDDDDDDDDDDDDD

Nearest PDB structures (foldseek):
  2hvs-assembly1_A  TM=2.743E-01  e=8.707E+00  Tequatrovirus T4

Sequence (283 aa):
MATADSDSNSSNTNTTSVSMKLLVDSTRGKVLFAEASKDVVDFLFTLLSLPVGTVIRLLSKDGMVGSLGKLYESVENLDDTYLQPNLNKNMLLEPKATVAGANILPLLTNDVDSNAKKFYMCSYCSNRSISNVHGTPCPDCNHGHMSNEVTYVSPAPTVARPSEGGYVKGVVTYMVMDDLEVKPMSTISSIAMLNKFNVKEVGALEEKVVNLGMEEGLKLLKASLETSTVLTKVFLGLHVSELSPVCGRDDPRAICSECNYTLSTEVPYVAAQATAEGSLVWW

Radius of gyration: 28.23 Å; Cα contacts (8 Å, |Δi|>4): 338; chains: 1; bounding box: 87×86×71 Å

pLDDT: mean 71.95, std 22.54, range [26.56, 97.0]

Secondary structure (DSSP, 8-state):
--PPP------------EEEEEEEETTTTEEEEEEE-HHHHHHHHHHTTS-HHHHHHHHHTT---SHHHHHHHHHHHS-GGGSPTT--THHHHS------S-TTGGGT-S--------EEEETT------BSSTTEEPTT-TT-EEEEEE---PPP-SS-S----SSS-TTS-EEEETT--EEE--HHHHHHHHHHTT---GGGEEEEEEEE-HHHHHHHHHHHHH-S-HHHHHHH-----S------TT-TTPPPTTT------------------------

Solvent-accessible surface area (backbone atoms only — not comparable to full-atom values): 18134 Å² total;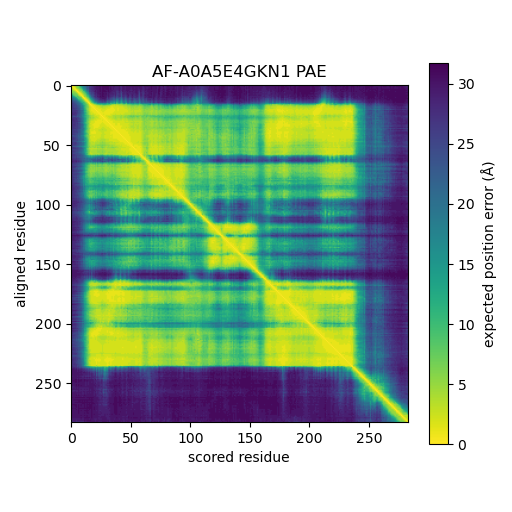 per-residue (Å²): 141,83,83,88,85,82,87,79,82,77,80,84,72,84,76,66,62,47,65,37,37,33,38,28,35,65,87,74,69,35,46,64,34,26,48,29,46,32,70,55,50,33,45,58,57,47,59,76,58,51,47,67,40,37,52,48,55,68,44,44,82,75,64,50,85,57,70,66,43,54,52,51,51,50,59,72,70,47,62,72,88,80,47,63,91,94,65,58,65,53,66,57,57,54,44,82,56,79,72,86,44,52,96,48,55,64,40,79,35,94,71,76,71,79,63,72,75,56,30,14,26,36,81,87,50,95,66,92,63,75,33,77,47,82,59,42,74,36,95,87,40,99,86,44,35,11,64,41,75,47,86,75,77,69,84,71,77,85,76,93,64,95,67,79,75,39,82,55,63,71,98,43,52,28,31,32,34,22,62,62,54,73,42,81,55,44,76,69,58,53,53,52,46,40,57,74,70,65,62,87,56,74,88,48,52,41,82,44,80,44,74,45,36,42,69,51,48,53,47,45,57,53,32,58,77,74,44,64,52,24,52,25,45,66,76,67,56,63,70,91,71,88,81,70,88,72,78,66,95,81,59,101,82,73,75,55,93,87,69,82,64,82,85,82,88,80,78,87,79,83,75,89,78,92,76,91,83,82,84,90,81,90,132

Organism: Prunus dulcis (NCBI:txid3755)